Protein AF-0000000074678964 (afdb_homodimer)

Solvent-accessible surface area (back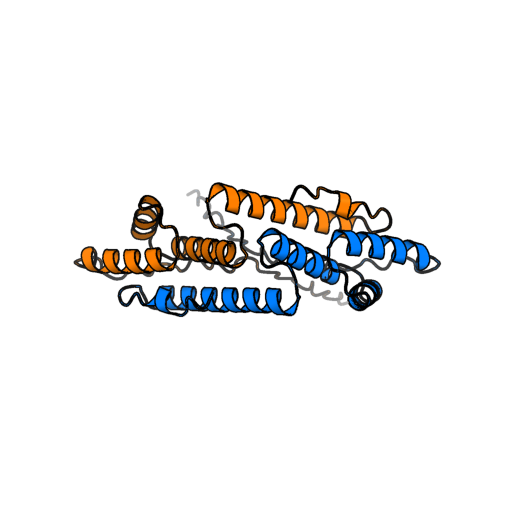bone atoms only — not comparable to full-atom values): 14609 Å² total; per-residue (Å²): 126,78,76,59,75,62,41,66,66,29,82,63,47,56,64,71,53,49,52,52,50,50,52,52,47,53,51,44,51,51,50,53,50,50,38,59,74,67,70,42,57,74,25,43,67,33,49,46,39,52,51,49,40,53,49,50,46,70,69,45,58,68,68,58,28,51,56,52,60,71,64,70,63,89,45,44,45,58,45,30,50,50,50,21,52,50,41,69,72,63,62,76,81,84,84,78,84,77,73,76,74,76,74,75,71,23,70,26,66,74,78,76,79,79,76,85,73,81,79,79,122,125,76,76,59,76,62,40,68,66,28,83,62,47,55,63,71,55,50,52,52,50,51,51,53,47,52,50,46,50,50,52,54,49,50,39,59,75,67,70,42,58,73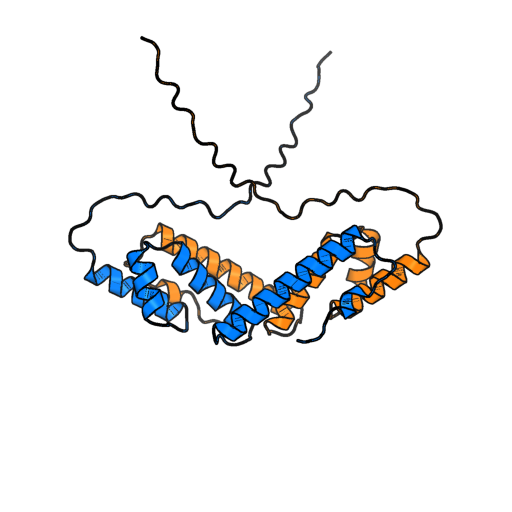,25,43,68,33,48,48,40,53,51,49,41,53,49,51,46,68,67,45,59,67,70,58,28,49,58,51,60,73,65,70,64,90,45,45,46,58,44,30,50,50,50,22,52,49,42,68,72,63,63,79,79,82,83,79,83,74,72,74,74,74,69,78,76,55,30,55,66,70,77,77,79,80,79,82,79,81,82,84,125

Nearest PDB structures (foldseek):
  2fi2-assembly1_A  TM=6.400E-01  e=1.486E+00  Homo sapiens
  7njo-assembly1_C  TM=2.311E-01  e=7.145E+00  Mycolicibacterium smegmatis MC2 155

pLDDT: mean 72.98, std 28.59, range [18.64, 98.0]

Organism: NCBI:txid231223

Sequence (242 aa):
MKQEVKAFKGPRIPVKIRRKLILSWQYAEEILRWVQISKTPETVEGLLDLFLRQQMLSVVEPSLAEHLRERDLKFLDEMVQMADLYQETHTETTDKSKVAIHGLVGRNLQCKSNGVTAEREMKQEVKAFKGPRIPVKIRRKLILSWQYAEEILRWVQISKTPETVEGLLDLFLRQQMLSVVEPSLAEHLRERDLKFLDEMVQMADLYQETHTETTDKSKVAIHGLVGRNLQCKSNGVTAERE

InterPro domains:
  IPR038269 SCAN domain superfamily [G3DSA:1.10.4020.10] (20-93)

Foldseek 3Di:
DPPPPPVLVPPVDDPVVSVVVVVVVVVVVVLQVVLVVLVFPPDPVRSVQVVVLVVVLVQDDVVLSVVLVVVSDRGVVVSVVSSVVVCVVPPDDDDDDDRPRPPPPPPPPPPCPDDPDDPPD/DPPPPPVLPPPVPDPVVSVVVVVVVVVVVVLQVVLVVLVFPPDPVRSVQVVVLVVVLLQDDVVLSVVLVVVSDRGPVVSVVVSVVVCVVPPDDDDDDPRPRPPPPDDDPVPPDDDPPDDDD

Radius of gyration: 23.4 Å; Cα contacts (8 Å, |Δi|>4): 184; chains: 2; bounding box: 64×68×41 Å

Structure (mmCIF, N/CA/C/O backbone):
data_AF-0000000074678964-model_v1
#
loop_
_entity.id
_entity.type
_entity.pdbx_description
1 polymer 'Uncharacterized protein'
#
loop_
_atom_site.group_PDB
_atom_site.id
_atom_site.type_symbol
_atom_site.label_atom_id
_atom_site.label_alt_id
_atom_site.label_comp_id
_atom_site.label_asym_id
_atom_site.label_entity_id
_atom_site.label_seq_id
_atom_site.pdbx_PDB_ins_code
_atom_site.Cartn_x
_atom_site.Cartn_y
_atom_site.Cartn_z
_atom_site.occupancy
_atom_site.B_iso_or_equiv
_atom_site.auth_seq_id
_atom_site.auth_comp_id
_atom_site.auth_asym_id
_atom_site.auth_atom_id
_atom_site.pdbx_PDB_model_num
ATOM 1 N N . MET A 1 1 ? -15.227 7.406 -3.398 1 35.62 1 MET A N 1
ATOM 2 C CA . MET A 1 1 ? -14.602 8.312 -2.441 1 35.62 1 MET A CA 1
ATOM 3 C C . MET A 1 1 ? -14.391 9.695 -3.055 1 35.62 1 MET A C 1
ATOM 5 O O . MET A 1 1 ? -13.328 9.977 -3.607 1 35.62 1 MET A O 1
ATOM 9 N N . LYS A 1 2 ? -15.172 10.047 -3.76 1 41.12 2 LYS A N 1
ATOM 10 C CA . LYS A 1 2 ? -15.156 11.359 -4.41 1 41.12 2 LYS A CA 1
ATOM 11 C C . LYS A 1 2 ? -14.742 12.453 -3.434 1 41.12 2 LYS A C 1
ATOM 13 O O . LYS A 1 2 ? -15.148 13.609 -3.576 1 41.12 2 LYS A O 1
ATOM 18 N N . GLN A 1 3 ? -14.5 12.016 -2.18 1 43.53 3 GLN A N 1
ATOM 19 C CA . GLN A 1 3 ? -14.055 13.164 -1.392 1 43.53 3 GLN A CA 1
ATOM 20 C C . GLN A 1 3 ? -12.875 13.867 -2.057 1 43.53 3 GLN A C 1
ATOM 22 O O . GLN A 1 3 ? -11.734 13.406 -1.961 1 43.53 3 GLN A O 1
ATOM 27 N N . GLU A 1 4 ? -12.961 14.219 -3.141 1 46.66 4 GLU A N 1
ATOM 28 C CA . GLU A 1 4 ? -12.102 15.133 -3.889 1 46.66 4 GLU A CA 1
ATOM 29 C C . GLU A 1 4 ? -11.109 15.836 -2.967 1 46.66 4 GLU A C 1
ATOM 31 O O . GLU A 1 4 ? -11.25 15.789 -1.743 1 46.66 4 GLU A O 1
ATOM 36 N N . VAL A 1 5 ? -10.211 16.984 -3.625 1 52.38 5 VAL A N 1
ATOM 37 C CA . VAL A 1 5 ? -9.203 18.047 -3.57 1 52.38 5 VAL A CA 1
ATOM 38 C C . VAL A 1 5 ? -9.461 18.938 -2.355 1 52.38 5 VAL A C 1
ATOM 40 O O . VAL A 1 5 ? -8.719 19.891 -2.105 1 52.38 5 VAL A O 1
ATOM 43 N N . LYS A 1 6 ? -10.539 18.609 -1.854 1 56.59 6 LYS A N 1
ATOM 44 C CA . LYS A 1 6 ? -10.82 19.562 -0.775 1 56.59 6 LYS A CA 1
ATOM 45 C C . LYS A 1 6 ? -9.773 19.453 0.331 1 56.59 6 LYS A C 1
ATOM 47 O O . LYS A 1 6 ? -9.461 20.453 0.985 1 56.59 6 LYS A O 1
ATOM 52 N N . ALA A 1 7 ? -9.281 18.25 0.457 1 57.06 7 ALA A N 1
ATOM 53 C CA . ALA A 1 7 ? -8.375 18.031 1.58 1 57.06 7 ALA A CA 1
ATOM 54 C C . ALA A 1 7 ? -7.215 19.031 1.549 1 57.06 7 ALA A C 1
ATOM 56 O O . ALA A 1 7 ? -6.656 19.375 2.592 1 57.06 7 ALA A O 1
ATOM 57 N N . PHE A 1 8 ? -7.016 19.484 0.261 1 68.06 8 PHE A N 1
ATOM 58 C CA . PHE A 1 8 ? -5.785 20.266 0.294 1 68.06 8 PHE A CA 1
ATOM 59 C C . PHE A 1 8 ? -6.086 21.766 0.178 1 68.06 8 PHE A C 1
ATOM 61 O O . PHE A 1 8 ? -5.242 22.531 -0.28 1 68.06 8 PHE A O 1
ATOM 68 N N . LYS A 1 9 ? -7.211 22.031 0.632 1 70.12 9 LYS A N 1
ATOM 69 C CA . LYS A 1 9 ? -7.59 23.438 0.649 1 70.12 9 LYS A CA 1
ATOM 70 C C . LYS A 1 9 ? -6.832 24.203 1.735 1 70.12 9 LYS A C 1
ATOM 72 O O . LYS A 1 9 ? -7.137 25.359 2.014 1 70.12 9 LYS A O 1
ATOM 77 N N . GLY A 1 10 ? -5.773 23.625 2.16 1 67.62 10 GLY A N 1
ATOM 78 C CA . GLY A 1 10 ? -5.047 24.344 3.201 1 67.62 10 GLY A CA 1
ATOM 79 C C . GLY A 1 10 ? -4.074 25.359 2.652 1 67.62 10 GLY A C 1
ATOM 80 O O . GLY A 1 10 ? -2.896 25.062 2.445 1 67.62 10 GLY A O 1
ATOM 81 N N . PRO A 1 11 ? -4.516 26.703 2.475 1 74.44 11 PRO A N 1
ATOM 82 C CA . PRO A 1 11 ? -3.691 27.734 1.843 1 74.44 11 PRO A CA 1
ATOM 83 C C . PRO A 1 11 ? -2.447 28.078 2.656 1 74.44 11 PRO A C 1
ATOM 85 O O . PRO A 1 11 ? -1.489 28.641 2.119 1 74.44 11 PRO A O 1
ATOM 88 N N . ARG A 1 12 ? -2.42 27.812 3.938 1 85.25 12 ARG A N 1
ATOM 89 C CA . ARG A 1 12 ? -1.305 28.234 4.773 1 85.25 12 ARG A CA 1
ATOM 90 C C . ARG A 1 12 ? -0.235 27.156 4.859 1 85.25 12 ARG A C 1
ATOM 92 O O . ARG A 1 12 ? 0.88 27.406 5.32 1 85.25 12 ARG A O 1
ATOM 99 N N . ILE A 1 13 ? -0.539 26 4.324 1 83.5 13 ILE A N 1
ATOM 100 C CA . ILE A 1 13 ? 0.445 24.938 4.281 1 83.5 13 ILE A CA 1
ATOM 101 C C . ILE A 1 13 ? 1.456 25.203 3.166 1 83.5 13 ILE A C 1
ATOM 103 O O . ILE A 1 13 ? 1.078 25.578 2.055 1 83.5 13 ILE A O 1
ATOM 107 N N . PRO A 1 14 ? 2.762 25.109 3.492 1 85.88 14 PRO A N 1
ATOM 108 C CA . PRO A 1 14 ? 3.779 25.328 2.459 1 85.88 14 PRO A CA 1
ATOM 109 C C . PRO A 1 14 ? 3.494 24.547 1.177 1 85.88 14 PRO A C 1
ATOM 111 O O . PRO A 1 14 ? 3.035 23.406 1.233 1 85.88 14 PRO A O 1
ATOM 114 N N . VAL A 1 15 ? 3.879 25.141 0.083 1 85.94 15 VAL A N 1
ATOM 115 C CA . VAL A 1 15 ? 3.551 24.625 -1.239 1 85.94 15 VAL A CA 1
ATOM 116 C C . VAL A 1 15 ? 4.23 23.266 -1.441 1 85.94 15 VAL A C 1
ATOM 118 O O . VAL A 1 15 ? 3.648 22.359 -2.037 1 85.94 15 VAL A O 1
ATOM 121 N N . LYS A 1 16 ? 5.379 23.156 -1.003 1 87.94 16 LYS A N 1
ATOM 122 C CA . LYS A 1 16 ? 6.125 21.906 -1.163 1 87.94 16 LYS A CA 1
ATOM 123 C C . LYS A 1 16 ? 5.398 20.75 -0.495 1 87.94 16 LYS A C 1
ATOM 125 O O . LYS A 1 16 ? 5.328 19.641 -1.054 1 87.94 16 LYS A O 1
ATOM 130 N N . ILE A 1 17 ? 4.887 21 0.616 1 86.62 17 ILE A N 1
ATOM 131 C CA . ILE A 1 17 ? 4.172 19.969 1.363 1 86.62 17 ILE A CA 1
ATOM 132 C C . ILE A 1 17 ? 2.84 19.672 0.681 1 86.62 17 ILE A C 1
ATOM 134 O O . ILE A 1 17 ? 2.482 18.5 0.492 1 86.62 17 ILE A O 1
ATOM 138 N N . ARG A 1 18 ? 2.162 20.703 0.285 1 86.56 18 ARG A N 1
ATOM 139 C CA . ARG A 1 18 ? 0.876 20.547 -0.389 1 86.56 18 ARG A CA 1
ATOM 140 C C . ARG A 1 18 ? 1.022 19.734 -1.669 1 86.56 18 ARG A C 1
ATOM 142 O O . ARG A 1 18 ? 0.195 18.875 -1.957 1 86.56 18 ARG A O 1
ATOM 149 N N . ARG A 1 19 ? 2.096 20.031 -2.375 1 88.75 19 ARG A N 1
ATOM 150 C CA . ARG A 1 19 ? 2.34 19.312 -3.619 1 88.75 19 ARG A CA 1
ATOM 151 C C . ARG A 1 19 ? 2.547 17.812 -3.357 1 88.75 19 ARG A C 1
ATOM 153 O O . ARG A 1 19 ? 2.045 16.969 -4.105 1 88.75 19 ARG A O 1
ATOM 160 N N . LYS A 1 20 ? 3.271 17.531 -2.332 1 89.12 20 LYS A N 1
ATOM 161 C CA . LYS A 1 20 ? 3.514 16.141 -1.972 1 89.12 20 LYS A CA 1
ATOM 162 C C . LYS A 1 20 ? 2.213 15.438 -1.588 1 89.12 20 LYS A C 1
ATOM 164 O O . LYS A 1 20 ? 1.981 14.289 -1.98 1 89.12 20 LYS A O 1
ATOM 169 N N . LEU A 1 21 ? 1.38 16.125 -0.924 1 89.19 21 LEU A N 1
ATOM 170 C CA . LEU A 1 21 ? 0.121 15.539 -0.479 1 89.19 21 LEU A CA 1
ATOM 171 C C . LEU A 1 21 ? -0.819 15.305 -1.657 1 89.19 21 LEU A C 1
ATOM 173 O O . LEU A 1 21 ? -1.499 14.281 -1.723 1 89.19 21 LEU A O 1
ATOM 177 N N . ILE A 1 22 ? -0.788 16.234 -2.527 1 90.75 22 ILE A N 1
ATOM 178 C CA . ILE A 1 22 ? -1.632 16.109 -3.713 1 90.75 22 ILE A CA 1
ATOM 179 C C . ILE A 1 22 ? -1.18 14.922 -4.551 1 90.75 22 ILE A C 1
ATOM 181 O O . ILE A 1 22 ? -2.008 14.141 -5.027 1 90.75 22 ILE A O 1
ATOM 185 N N . LEU A 1 23 ? 0.089 14.797 -4.691 1 91.94 23 LEU A N 1
ATOM 186 C CA . LEU A 1 23 ? 0.618 13.656 -5.434 1 91.94 23 LEU A CA 1
ATOM 187 C C . LEU A 1 23 ? 0.223 12.344 -4.766 1 91.94 23 LEU A C 1
ATOM 189 O O . LEU A 1 23 ? -0.175 11.398 -5.445 1 91.94 23 LEU A O 1
ATOM 193 N N . SER A 1 24 ? 0.352 12.297 -3.479 1 91.44 24 SER A N 1
ATOM 194 C CA . SER A 1 24 ? -0.015 11.094 -2.736 1 91.44 24 SER A CA 1
ATOM 195 C C . SER A 1 24 ? -1.501 10.789 -2.887 1 91.44 24 SER A C 1
ATOM 197 O O . SER A 1 24 ? -1.891 9.617 -2.975 1 91.44 24 SER A O 1
ATOM 199 N N . TRP A 1 25 ? -2.184 11.812 -2.914 1 92 25 TRP A N 1
ATOM 200 C CA . TRP A 1 25 ? -3.625 11.656 -3.094 1 92 25 TRP A CA 1
ATOM 201 C C . TRP A 1 25 ? -3.945 11.102 -4.477 1 92 25 TRP A C 1
ATOM 203 O O . TRP A 1 25 ? -4.812 10.234 -4.617 1 92 25 TRP A O 1
ATOM 213 N N . GLN A 1 26 ? -3.357 11.594 -5.461 1 93.06 26 GLN A N 1
ATOM 214 C CA . GLN A 1 26 ? -3.559 11.102 -6.816 1 93.06 26 GLN A CA 1
ATOM 215 C C . GLN A 1 26 ? -3.219 9.617 -6.914 1 93.06 26 GLN A C 1
ATOM 217 O O . GLN A 1 26 ? -3.939 8.844 -7.559 1 93.06 26 GLN A O 1
ATOM 222 N N . TYR A 1 27 ? -2.129 9.266 -6.254 1 93.88 27 TYR A N 1
ATOM 223 C CA . TYR A 1 27 ? -1.745 7.859 -6.234 1 93.88 27 TYR A CA 1
ATOM 224 C C . TYR A 1 27 ? -2.811 7.012 -5.547 1 93.88 27 TYR A C 1
ATOM 226 O O . TYR A 1 27 ? -3.121 5.906 -5.996 1 93.88 27 TYR A O 1
ATOM 234 N N . ALA A 1 28 ? -3.338 7.477 -4.496 1 95 28 ALA A N 1
ATOM 235 C CA . ALA A 1 28 ? -4.41 6.785 -3.783 1 95 28 ALA A CA 1
ATOM 236 C C . ALA A 1 28 ? -5.621 6.57 -4.688 1 95 28 ALA A C 1
ATOM 238 O O . ALA A 1 28 ? -6.207 5.484 -4.703 1 95 28 ALA A O 1
ATOM 239 N N . GLU A 1 29 ? -5.875 7.625 -5.473 1 94.06 29 GLU A N 1
ATOM 240 C CA . GLU A 1 29 ? -6.992 7.531 -6.406 1 94.06 29 GLU A CA 1
ATOM 241 C C . GLU A 1 29 ? -6.738 6.465 -7.469 1 94.06 29 GLU A C 1
ATOM 243 O O . GLU A 1 29 ? -7.656 5.746 -7.867 1 94.06 29 GLU A O 1
ATOM 248 N N . GLU A 1 30 ? -5.566 6.402 -7.898 1 96.62 30 GLU A N 1
ATOM 249 C CA . GLU A 1 30 ? -5.191 5.395 -8.891 1 96.62 30 GLU A CA 1
ATOM 250 C C . GLU A 1 30 ? -5.355 3.984 -8.328 1 96.62 30 GLU A C 1
ATOM 252 O O . GLU A 1 30 ? -5.812 3.08 -9.031 1 96.62 30 GLU A O 1
ATOM 257 N N . ILE A 1 31 ? -4.969 3.766 -7.094 1 97.19 31 ILE A N 1
ATOM 258 C CA . ILE A 1 31 ? -5.105 2.463 -6.453 1 97.19 31 ILE A CA 1
ATOM 259 C C . ILE A 1 31 ? -6.582 2.102 -6.332 1 97.19 31 ILE A C 1
ATOM 261 O O . ILE A 1 31 ? -6.973 0.96 -6.594 1 97.19 31 ILE A O 1
ATOM 265 N N . LEU A 1 32 ? -7.367 3.051 -5.953 1 96.19 32 LEU A N 1
ATOM 266 C CA . LEU A 1 32 ? -8.805 2.826 -5.844 1 96.19 32 LEU A CA 1
ATOM 267 C C . LEU A 1 32 ? -9.391 2.385 -7.18 1 96.19 32 LEU A C 1
ATOM 269 O O . LEU A 1 32 ? -10.18 1.44 -7.234 1 96.19 32 LEU A O 1
ATOM 273 N N . ARG A 1 33 ? -8.992 3.059 -8.25 1 96.69 33 ARG A N 1
ATOM 274 C CA . ARG A 1 33 ? -9.445 2.705 -9.594 1 96.69 33 ARG A CA 1
ATOM 275 C C . ARG A 1 33 ? -8.984 1.303 -9.977 1 96.69 33 ARG A C 1
ATOM 277 O O . ARG A 1 33 ? -9.742 0.536 -10.57 1 96.69 33 ARG A O 1
ATOM 284 N N . TRP A 1 34 ? -7.766 1.018 -9.648 1 96.75 34 TRP A N 1
ATOM 285 C CA . TRP A 1 34 ? -7.207 -0.301 -9.922 1 96.75 34 TRP A CA 1
ATOM 286 C C . TRP A 1 34 ? -8.039 -1.396 -9.258 1 96.75 34 TRP A C 1
ATOM 288 O O . TRP A 1 34 ? -8.328 -2.42 -9.875 1 96.75 34 TRP A O 1
ATOM 298 N N . VAL A 1 35 ? -8.422 -1.22 -8 1 97 35 VAL A N 1
ATOM 299 C CA . VAL A 1 35 ? -9.227 -2.182 -7.258 1 97 35 VAL A CA 1
ATOM 300 C C . VAL A 1 35 ? -10.586 -2.359 -7.938 1 97 35 VAL A C 1
ATOM 302 O O . VAL A 1 35 ? -11.07 -3.482 -8.086 1 97 35 VAL A O 1
ATOM 305 N N . GLN A 1 36 ? -11.141 -1.269 -8.383 1 96.19 36 GLN A N 1
ATOM 306 C CA . GLN A 1 36 ? -12.438 -1.312 -9.047 1 96.19 36 GLN A CA 1
ATOM 307 C C . GLN A 1 36 ? -12.352 -2.084 -10.359 1 96.19 36 GLN A C 1
ATOM 309 O O . GLN A 1 36 ? -13.195 -2.934 -10.641 1 96.19 36 GLN A O 1
ATOM 314 N N . ILE A 1 37 ? -11.312 -1.879 -11.117 1 95.69 37 ILE A N 1
ATOM 315 C CA . ILE A 1 37 ? -11.133 -2.508 -12.422 1 95.69 37 ILE A CA 1
ATOM 316 C C . ILE A 1 37 ? -10.859 -4 -12.234 1 95.69 37 ILE A C 1
ATOM 318 O O . ILE A 1 37 ? -11.266 -4.816 -13.062 1 95.69 37 ILE A O 1
ATOM 322 N N . SER A 1 38 ? -10.188 -4.367 -11.148 1 94.44 38 SER A N 1
ATOM 323 C CA . SER A 1 38 ? -9.789 -5.746 -10.898 1 94.44 38 SER A CA 1
ATOM 324 C C . SER A 1 38 ? -10.945 -6.559 -10.328 1 94.44 38 SER A C 1
ATOM 326 O O . SER A 1 38 ? -10.828 -7.773 -10.148 1 94.44 38 SER A O 1
ATOM 328 N N . LYS A 1 39 ? -12.016 -5.906 -10 1 93.56 39 LYS A N 1
ATOM 329 C CA . LYS A 1 39 ? -13.219 -6.535 -9.461 1 93.56 39 LYS A CA 1
ATOM 330 C C . LYS A 1 39 ? -12.914 -7.262 -8.156 1 93.56 39 LYS A C 1
ATOM 332 O O . LYS A 1 39 ? -13.438 -8.352 -7.91 1 93.56 39 LYS A O 1
ATOM 337 N N . THR A 1 40 ? -11.984 -6.75 -7.461 1 94.81 40 THR A N 1
ATOM 338 C CA . THR A 1 40 ? -11.641 -7.219 -6.125 1 94.81 40 THR A CA 1
ATOM 339 C C . THR A 1 40 ? -12.492 -6.527 -5.07 1 94.81 40 THR A C 1
ATOM 341 O O . THR A 1 40 ? -12.859 -5.359 -5.227 1 94.81 40 THR A O 1
ATOM 344 N N . PRO A 1 41 ? -12.828 -7.316 -4.023 1 96.75 41 PRO A N 1
ATOM 345 C CA . PRO A 1 41 ? -13.586 -6.648 -2.965 1 96.75 41 PRO A CA 1
ATOM 346 C C . PRO A 1 41 ? -12.922 -5.363 -2.479 1 96.75 41 PRO A C 1
ATOM 348 O O . PRO A 1 41 ? -11.703 -5.336 -2.273 1 96.75 41 PRO A O 1
ATOM 351 N N . GLU A 1 42 ? -13.672 -4.344 -2.314 1 97.31 42 GLU A N 1
ATOM 352 C CA . GLU A 1 42 ? -13.148 -3.039 -1.918 1 97.31 42 GLU A CA 1
ATOM 353 C C . GLU A 1 42 ? -12.938 -2.965 -0.409 1 97.31 42 GLU A C 1
ATOM 355 O O . GLU A 1 42 ? -13.383 -2.02 0.241 1 97.31 42 GLU A O 1
ATOM 360 N N . THR A 1 43 ? -12.312 -3.955 0.177 1 97.88 43 THR A N 1
ATOM 361 C CA . THR A 1 43 ? -11.875 -4.023 1.564 1 97.88 43 THR A CA 1
ATOM 362 C C . THR A 1 43 ? -10.352 -3.984 1.649 1 97.88 43 THR A C 1
ATOM 364 O O . THR A 1 43 ? -9.664 -4.137 0.638 1 97.88 43 THR A O 1
ATOM 367 N N . VAL A 1 44 ? -9.859 -3.768 2.805 1 97.94 44 VAL A N 1
ATOM 368 C CA . VAL A 1 44 ? -8.414 -3.779 2.998 1 97.94 44 VAL A CA 1
ATOM 369 C C . VAL A 1 44 ? -7.852 -5.145 2.611 1 97.94 44 VAL A C 1
ATOM 371 O O . VAL A 1 44 ? -6.84 -5.23 1.906 1 97.94 44 VAL A O 1
ATOM 374 N N . GLU A 1 45 ? -8.57 -6.211 3.035 1 96.19 45 GLU A N 1
ATOM 375 C CA . GLU A 1 45 ? -8.133 -7.566 2.705 1 96.19 45 GLU A CA 1
ATOM 376 C C . GLU A 1 45 ? -8.156 -7.801 1.197 1 96.19 45 GLU A C 1
ATOM 378 O O . GLU A 1 45 ? -7.258 -8.445 0.649 1 96.19 45 GLU A O 1
ATOM 383 N N . GLY A 1 46 ? -9.164 -7.285 0.612 1 96.81 46 GLY A N 1
ATOM 384 C CA . GLY A 1 46 ? -9.258 -7.402 -0.834 1 96.81 46 GLY A CA 1
ATOM 385 C C . GLY A 1 46 ? -8.102 -6.738 -1.561 1 96.81 46 GLY A C 1
ATOM 386 O O . GLY A 1 46 ? -7.527 -7.316 -2.486 1 96.81 46 GLY A O 1
ATOM 387 N N . LEU A 1 47 ? -7.742 -5.566 -1.14 1 98 47 LEU A N 1
ATOM 388 C CA . LEU A 1 47 ? -6.621 -4.852 -1.742 1 98 47 LEU A CA 1
ATOM 389 C C . LEU A 1 47 ? -5.309 -5.586 -1.489 1 98 47 LEU A C 1
ATOM 391 O O . LEU A 1 47 ? -4.492 -5.734 -2.4 1 98 47 LEU A O 1
ATOM 395 N N . LEU A 1 48 ? -5.086 -6.008 -0.289 1 96.69 48 LEU A N 1
ATOM 396 C CA . LEU A 1 48 ? -3.842 -6.691 0.058 1 96.69 48 LEU A CA 1
ATOM 397 C C . LEU A 1 48 ? -3.705 -7.996 -0.715 1 96.69 48 LEU A C 1
ATOM 399 O O . LEU A 1 48 ? -2.609 -8.352 -1.158 1 96.69 48 LEU A O 1
ATOM 403 N N . ASP A 1 49 ? -4.816 -8.656 -0.905 1 95.25 49 ASP A N 1
ATOM 404 C CA . ASP A 1 49 ? -4.809 -9.867 -1.727 1 95.25 49 ASP A CA 1
ATOM 405 C C . ASP A 1 49 ? -4.453 -9.539 -3.176 1 95.25 49 ASP A C 1
ATOM 407 O O . ASP A 1 49 ? -3.68 -10.258 -3.809 1 95.25 49 ASP A O 1
ATOM 411 N N . LEU A 1 50 ? -5.039 -8.531 -3.684 1 95.75 50 LEU A N 1
ATOM 412 C CA . LEU A 1 50 ? -4.73 -8.086 -5.039 1 95.75 50 LEU A CA 1
ATOM 413 C C . LEU A 1 50 ? -3.24 -7.797 -5.188 1 95.75 50 LEU A C 1
ATOM 415 O O . LEU A 1 50 ? -2.623 -8.195 -6.18 1 95.75 50 LEU A O 1
ATOM 419 N N . PHE A 1 51 ? -2.699 -7.109 -4.152 1 95.75 51 PHE A N 1
ATOM 420 C CA . PHE A 1 51 ? -1.271 -6.82 -4.168 1 95.75 51 PHE A CA 1
ATOM 421 C C . PHE A 1 51 ? -0.457 -8.109 -4.164 1 95.75 51 PHE A C 1
ATOM 423 O O . PHE A 1 51 ? 0.535 -8.227 -4.887 1 95.75 51 PHE A O 1
ATOM 430 N N . LEU A 1 52 ? -0.814 -9.047 -3.412 1 95.31 52 LEU A N 1
ATOM 431 C CA . LEU A 1 52 ? -0.101 -10.312 -3.303 1 95.31 52 LEU A CA 1
ATOM 432 C C . LEU A 1 52 ? -0.174 -11.094 -4.613 1 95.31 52 LEU A C 1
ATOM 434 O O . LEU A 1 52 ? 0.821 -11.68 -5.051 1 95.31 52 LEU A O 1
ATOM 438 N N . ARG A 1 53 ? -1.302 -11.078 -5.211 1 94.75 53 ARG A N 1
ATOM 439 C CA . ARG A 1 53 ? -1.45 -11.742 -6.5 1 94.75 53 ARG A CA 1
ATOM 440 C C . ARG A 1 53 ? -0.544 -11.109 -7.551 1 94.75 53 ARG A C 1
ATOM 442 O O . ARG A 1 53 ? 0.135 -11.812 -8.297 1 94.75 53 ARG A O 1
ATOM 449 N N . GLN A 1 54 ? -0.563 -9.805 -7.52 1 94.5 54 GLN A N 1
ATOM 450 C CA . GLN A 1 54 ? 0.305 -9.102 -8.453 1 94.5 54 GLN A CA 1
ATOM 451 C C . GLN A 1 54 ? 1.775 -9.383 -8.156 1 94.5 54 GLN A C 1
ATOM 453 O O . GLN A 1 54 ? 2.578 -9.547 -9.078 1 94.5 54 GLN A O 1
ATOM 458 N N . GLN A 1 55 ? 2.072 -9.438 -6.938 1 94.31 55 GLN A N 1
ATOM 459 C CA . GLN A 1 55 ? 3.443 -9.766 -6.555 1 94.31 55 GLN A CA 1
ATOM 460 C C . GLN A 1 55 ? 3.824 -11.172 -7.004 1 94.31 55 GLN A C 1
ATOM 462 O O . GLN A 1 55 ? 4.93 -11.391 -7.504 1 94.31 55 GLN A O 1
ATOM 467 N N . MET A 1 56 ? 2.941 -12.102 -6.84 1 93.81 56 MET A N 1
ATOM 468 C CA . MET A 1 56 ? 3.182 -13.461 -7.305 1 93.81 56 MET A CA 1
ATOM 469 C C . MET A 1 56 ? 3.479 -13.477 -8.805 1 93.81 56 MET A C 1
ATOM 471 O O . MET A 1 56 ? 4.441 -14.109 -9.242 1 93.81 56 MET A O 1
ATOM 475 N N . LEU A 1 57 ? 2.811 -12.758 -9.516 1 94.62 57 LEU A N 1
ATOM 476 C CA . LEU A 1 57 ? 2.969 -12.719 -10.961 1 94.62 57 LEU A CA 1
ATOM 477 C C . LEU A 1 57 ? 4.324 -12.133 -11.344 1 94.62 57 LEU A C 1
ATOM 479 O O . LEU A 1 57 ? 4.879 -12.477 -12.391 1 94.62 57 LEU A O 1
ATOM 483 N N . SER A 1 58 ? 4.816 -11.289 -10.484 1 94.06 58 SER A N 1
ATOM 484 C CA . SER A 1 58 ? 6.07 -10.609 -10.789 1 94.06 58 SER A CA 1
ATOM 485 C C . SER A 1 58 ? 7.273 -11.469 -10.422 1 94.06 58 SER A C 1
ATOM 487 O O . SER A 1 58 ? 8.391 -11.219 -10.883 1 94.06 58 SER A O 1
ATOM 489 N N . VAL A 1 59 ? 7.09 -12.469 -9.688 1 92.44 59 VAL A N 1
ATOM 490 C CA . VAL A 1 59 ? 8.242 -13.203 -9.172 1 92.44 59 VAL A CA 1
ATOM 491 C C . VAL A 1 59 ? 8.312 -14.578 -9.836 1 92.44 59 VAL A C 1
ATOM 493 O O . VAL A 1 59 ? 9.344 -15.258 -9.75 1 92.44 59 VAL A O 1
ATOM 496 N N . VAL A 1 60 ? 7.281 -15.031 -10.539 1 92.62 60 VAL A N 1
ATOM 497 C CA . VAL A 1 60 ? 7.277 -16.344 -11.18 1 92.62 60 VAL A CA 1
ATOM 498 C C . VAL A 1 60 ? 7.758 -16.219 -12.625 1 92.62 60 VAL A C 1
ATOM 500 O O . VAL A 1 60 ? 7.879 -15.102 -13.148 1 92.62 60 VAL A O 1
ATOM 503 N N . GLU A 1 61 ? 8.203 -17.406 -13.164 1 91.88 61 GLU A N 1
ATOM 504 C CA . GLU A 1 61 ? 8.633 -17.438 -14.562 1 91.88 61 GLU A CA 1
ATOM 505 C C . GLU A 1 61 ? 7.523 -16.953 -15.492 1 91.88 61 GLU A C 1
ATOM 507 O O . GLU A 1 61 ? 6.34 -17.109 -15.188 1 91.88 61 GLU A O 1
ATOM 512 N N . PRO A 1 62 ? 7.883 -16.406 -16.594 1 94.12 62 PRO A N 1
ATOM 513 C CA . PRO A 1 62 ? 6.902 -15.797 -17.5 1 94.12 62 PRO A CA 1
ATOM 514 C C . PRO A 1 62 ? 5.84 -16.781 -17.969 1 94.12 62 PRO A C 1
ATOM 516 O O . PRO A 1 62 ? 4.668 -16.422 -18.094 1 94.12 62 PRO A O 1
ATOM 519 N N . SER A 1 63 ? 6.18 -18.031 -18.219 1 93.38 63 SER A N 1
ATOM 520 C CA . SER A 1 63 ? 5.215 -19.016 -18.672 1 93.38 63 SER A CA 1
ATOM 521 C C . SER A 1 63 ? 4.156 -19.297 -17.609 1 93.38 63 SER A C 1
ATOM 523 O O . SER A 1 63 ? 2.965 -19.391 -17.922 1 93.38 63 SER A O 1
ATOM 525 N N . LEU A 1 64 ? 4.633 -19.422 -16.406 1 94 64 LEU A N 1
ATOM 526 C CA . LEU A 1 64 ? 3.703 -19.625 -15.297 1 94 64 LEU A CA 1
ATOM 527 C C . LEU A 1 64 ? 2.859 -18.375 -15.07 1 94 64 LEU A C 1
ATOM 529 O O . LEU A 1 64 ? 1.65 -18.469 -14.844 1 94 64 LEU A O 1
ATOM 533 N N . ALA A 1 65 ? 3.514 -17.203 -15.125 1 95.5 65 ALA A N 1
ATOM 534 C CA . ALA A 1 65 ? 2.789 -15.953 -14.953 1 95.5 65 ALA A CA 1
ATOM 535 C C . ALA A 1 65 ? 1.656 -15.828 -15.969 1 95.5 65 ALA A C 1
ATOM 537 O O . ALA A 1 65 ? 0.541 -15.438 -15.617 1 95.5 65 ALA A O 1
ATOM 538 N N . GLU A 1 66 ? 1.987 -16.125 -17.203 1 96.56 66 GLU A N 1
ATOM 539 C CA . GLU A 1 66 ? 0.981 -16.078 -18.266 1 96.56 66 GLU A CA 1
ATOM 540 C C . GLU A 1 66 ? -0.151 -17.062 -18 1 96.56 66 GLU A C 1
ATOM 542 O O . GLU A 1 66 ? -1.327 -16.734 -18.141 1 96.56 66 GLU A O 1
ATOM 5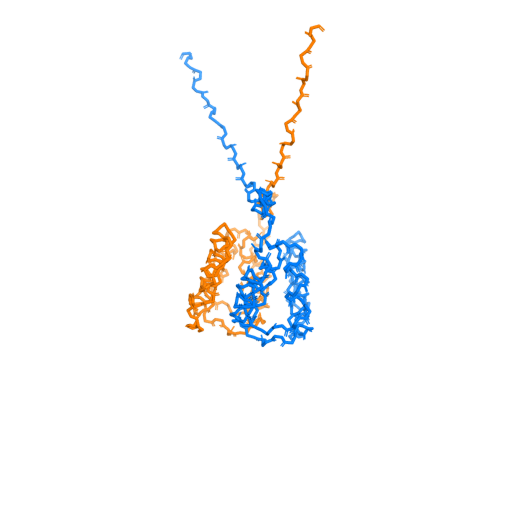47 N N . HIS A 1 67 ? 0.196 -18.312 -17.656 1 95.81 67 HIS A N 1
ATOM 548 C CA . HIS A 1 67 ? -0.777 -19.344 -17.328 1 95.81 67 HIS A CA 1
ATOM 549 C C . HIS A 1 67 ? -1.735 -18.859 -16.234 1 95.81 67 HIS A C 1
ATOM 551 O O . HIS A 1 67 ? -2.943 -19.094 -16.328 1 95.81 67 HIS A O 1
ATOM 557 N N . LEU A 1 68 ? -1.222 -18.219 -15.258 1 95.75 68 LEU A N 1
ATOM 558 C CA . LEU A 1 68 ? -2.025 -17.75 -14.141 1 95.75 68 LEU A CA 1
ATOM 559 C C . LEU A 1 68 ? -2.908 -16.578 -14.555 1 95.75 68 LEU A C 1
ATOM 561 O O . LEU A 1 68 ? -4.055 -16.469 -14.117 1 95.75 68 LEU A O 1
ATOM 565 N N . ARG A 1 69 ? -2.391 -15.734 -15.398 1 95.88 69 ARG A N 1
ATOM 566 C CA . ARG A 1 69 ? -3.145 -14.578 -15.859 1 95.88 69 ARG A CA 1
ATOM 567 C C . ARG A 1 69 ? -4.348 -15 -16.688 1 95.88 69 ARG A C 1
ATOM 569 O O . ARG A 1 69 ? -5.41 -14.375 -16.625 1 95.88 69 ARG A O 1
ATOM 576 N N . GLU A 1 70 ? -4.219 -16.047 -17.344 1 95.25 70 GLU A N 1
ATOM 577 C CA . GLU A 1 70 ? -5.262 -16.516 -18.25 1 95.25 70 GLU A CA 1
ATOM 578 C C . GLU A 1 70 ? -6.422 -17.141 -17.484 1 95.25 70 GLU A C 1
ATOM 580 O O . GLU A 1 70 ? -7.523 -17.281 -18.016 1 95.25 70 GLU A O 1
ATOM 585 N N . ARG A 1 71 ? -6.254 -17.516 -16.359 1 92.62 71 ARG A N 1
ATOM 586 C CA . ARG A 1 71 ? -7.258 -18.266 -15.609 1 92.62 71 ARG A CA 1
ATOM 587 C C . ARG A 1 71 ? -8.109 -17.328 -14.766 1 92.62 71 ARG A C 1
ATOM 589 O O . ARG A 1 71 ? -9.109 -17.75 -14.18 1 92.62 71 ARG A O 1
ATOM 596 N N . ASP A 1 72 ? -7.867 -15.977 -14.688 1 88.12 72 ASP A N 1
ATOM 597 C CA . ASP A 1 72 ? -8.656 -14.969 -14 1 88.12 72 ASP A CA 1
ATOM 598 C C . ASP A 1 72 ? -8.961 -15.391 -12.562 1 88.12 72 ASP A C 1
ATOM 600 O O . ASP A 1 72 ? -10.117 -15.414 -12.141 1 88.12 72 ASP A O 1
ATOM 604 N N . LEU A 1 73 ? -8.008 -15.82 -11.812 1 92.06 73 LEU A N 1
ATOM 605 C CA . LEU A 1 73 ? -8.141 -16.266 -10.43 1 92.06 73 LEU A CA 1
ATOM 606 C C . LEU A 1 73 ? -8.477 -15.102 -9.508 1 92.06 73 LEU A C 1
ATOM 608 O O . LEU A 1 73 ? -7.926 -14.008 -9.656 1 92.06 73 LEU A O 1
ATOM 612 N N . LYS A 1 74 ? -9.32 -15.352 -8.586 1 90.06 74 LYS A N 1
ATOM 613 C CA . LYS A 1 74 ? -9.867 -14.266 -7.785 1 90.06 74 LYS A CA 1
ATOM 614 C C . LYS A 1 74 ? -9.062 -14.062 -6.508 1 90.06 74 LYS A C 1
ATOM 616 O O . LYS A 1 74 ? -9.055 -12.969 -5.934 1 90.06 74 LYS A O 1
ATOM 621 N N . PHE A 1 75 ? -8.445 -15.141 -6.082 1 91.88 75 PHE A N 1
ATOM 622 C CA . PHE A 1 75 ? -7.754 -15.062 -4.805 1 91.88 75 PHE A CA 1
ATOM 623 C C . PHE A 1 75 ? -6.352 -15.656 -4.91 1 91.88 75 PHE A C 1
ATOM 625 O O . PHE A 1 75 ? -6.102 -16.531 -5.75 1 91.88 75 PHE A O 1
ATOM 632 N N . LEU A 1 76 ? -5.535 -15.172 -4.086 1 92.12 76 LEU A N 1
ATOM 633 C CA . LEU A 1 76 ? -4.148 -15.625 -4.066 1 92.12 76 LEU A CA 1
ATOM 634 C C . LEU A 1 76 ? -4.07 -17.125 -3.812 1 92.12 76 LEU A C 1
ATOM 636 O O . LEU A 1 76 ? -3.246 -17.812 -4.418 1 92.12 76 LEU A O 1
ATOM 640 N N . ASP A 1 77 ? -4.898 -17.609 -2.939 1 88.44 77 ASP A N 1
ATOM 641 C CA . ASP A 1 77 ? -4.867 -19.031 -2.594 1 88.44 77 ASP A CA 1
ATOM 642 C C . ASP A 1 77 ? -5.07 -19.891 -3.832 1 88.44 77 ASP A C 1
ATOM 644 O O . ASP A 1 77 ? -4.363 -20.891 -4.02 1 88.44 77 ASP A O 1
ATOM 648 N N . GLU A 1 78 ? -5.996 -19.547 -4.586 1 90.88 78 GLU A N 1
ATOM 649 C CA . GLU A 1 78 ? -6.234 -20.266 -5.836 1 90.88 78 GLU A CA 1
ATOM 650 C C . GLU A 1 78 ? -5.031 -20.156 -6.766 1 90.88 78 GLU A C 1
ATOM 652 O O . GLU A 1 78 ? -4.684 -21.125 -7.449 1 90.88 78 GLU A O 1
ATOM 657 N N . MET A 1 79 ? -4.438 -19.031 -6.832 1 92.88 79 MET A N 1
ATOM 658 C CA . MET A 1 79 ? -3.277 -18.797 -7.688 1 92.88 79 MET A CA 1
ATOM 659 C C . MET A 1 79 ? -2.115 -19.688 -7.281 1 92.88 79 MET A C 1
ATOM 661 O O . MET A 1 79 ? -1.461 -20.297 -8.141 1 92.88 79 MET A O 1
ATOM 665 N N . VAL A 1 80 ? -1.889 -19.797 -6.055 1 91.12 80 VAL A N 1
ATOM 666 C CA . VAL A 1 80 ? -0.803 -20.625 -5.539 1 91.12 80 VAL A CA 1
ATOM 667 C C . VAL A 1 80 ? -1.07 -22.078 -5.867 1 91.12 80 VAL A C 1
ATOM 669 O O . VAL A 1 80 ? -0.162 -22.812 -6.277 1 91.12 80 VAL A O 1
ATOM 672 N N . GLN A 1 81 ? -2.295 -22.5 -5.672 1 90.62 81 GLN A N 1
ATOM 673 C CA . GLN A 1 81 ? -2.66 -23.875 -5.996 1 90.62 81 GLN A CA 1
ATOM 674 C C . GLN A 1 81 ? -2.469 -24.172 -7.484 1 90.62 81 GLN A C 1
ATOM 676 O O . GLN A 1 81 ? -1.942 -25.219 -7.859 1 90.62 81 GLN A O 1
ATOM 681 N N . MET A 1 82 ? -2.887 -23.234 -8.258 1 91.88 82 MET A N 1
ATOM 682 C CA . MET A 1 82 ? -2.742 -23.391 -9.703 1 91.88 82 MET A CA 1
ATOM 683 C C . MET A 1 82 ? -1.271 -23.422 -10.102 1 91.88 82 MET A C 1
ATOM 685 O O . MET A 1 82 ? -0.88 -24.172 -11 1 91.88 82 MET A O 1
ATOM 689 N N . ALA A 1 83 ? -0.51 -22.578 -9.484 1 92.25 83 ALA A N 1
ATOM 690 C CA . ALA A 1 83 ? 0.926 -22.562 -9.75 1 92.25 83 ALA A CA 1
ATOM 691 C C . ALA A 1 83 ? 1.562 -23.906 -9.383 1 92.25 83 ALA A C 1
ATOM 693 O O . ALA A 1 83 ? 2.42 -24.406 -10.117 1 92.25 83 ALA A O 1
ATOM 694 N N . ASP A 1 84 ? 1.168 -24.453 -8.352 1 89.19 84 ASP A N 1
ATOM 695 C CA . ASP A 1 84 ? 1.688 -25.75 -7.918 1 89.19 84 ASP A CA 1
ATOM 696 C C . ASP A 1 84 ? 1.316 -26.844 -8.906 1 89.19 84 ASP A C 1
ATOM 698 O O . ASP A 1 84 ? 2.148 -27.688 -9.242 1 89.19 84 ASP A O 1
ATOM 702 N N . LEU A 1 85 ? 0.115 -26.828 -9.328 1 88.62 85 LEU A N 1
ATOM 703 C CA . LEU A 1 85 ? -0.357 -27.797 -10.312 1 88.62 85 LEU A CA 1
ATOM 704 C C . LEU A 1 85 ? 0.402 -27.641 -11.625 1 88.62 85 LEU A C 1
ATOM 706 O O . LEU A 1 85 ? 0.759 -28.625 -12.266 1 88.62 85 LEU A O 1
ATOM 710 N N . TYR A 1 86 ? 0.56 -26.469 -12 1 90.25 86 TYR A N 1
ATOM 711 C CA . TYR A 1 86 ? 1.325 -26.172 -13.203 1 90.25 86 TYR A CA 1
ATOM 712 C C . TYR A 1 86 ? 2.723 -26.781 -13.125 1 90.25 86 TYR A C 1
ATOM 714 O O . TYR A 1 86 ? 3.217 -27.344 -14.094 1 90.25 86 TYR A O 1
ATOM 722 N N . GLN A 1 87 ? 3.4 -26.562 -12.031 1 87.5 87 GLN A N 1
ATOM 723 C CA . GLN A 1 87 ? 4.754 -27.062 -11.844 1 87.5 87 GLN A CA 1
ATOM 724 C C . GLN A 1 87 ? 4.781 -28.594 -11.867 1 87.5 87 GLN A C 1
ATOM 726 O O . GLN A 1 87 ? 5.754 -29.188 -12.32 1 87.5 87 GLN A O 1
ATOM 731 N N . GLU A 1 88 ? 3.766 -29.234 -11.391 1 84.56 88 GLU A N 1
ATOM 732 C CA . GLU A 1 88 ? 3.656 -30.688 -11.414 1 84.56 88 GLU A CA 1
ATOM 733 C C . GLU A 1 88 ? 3.586 -31.219 -12.844 1 84.56 88 GLU A C 1
ATOM 735 O O . GLU A 1 88 ? 4.164 -32.25 -13.156 1 84.56 88 GLU A O 1
ATOM 740 N N . THR A 1 89 ? 2.939 -30.531 -13.68 1 84.94 89 THR A N 1
ATOM 741 C CA . THR A 1 89 ? 2.68 -31 -15.039 1 84.94 89 THR A CA 1
ATOM 742 C C . THR A 1 89 ? 3.812 -30.594 -15.977 1 84.94 89 THR A C 1
ATOM 744 O O . THR A 1 89 ? 4.004 -31.219 -17.031 1 84.94 89 THR A O 1
ATOM 747 N N . HIS A 1 90 ? 4.52 -29.625 -15.828 1 77.94 90 HIS A N 1
ATOM 748 C CA . HIS A 1 90 ? 5.551 -29.094 -16.719 1 77.94 90 HIS A CA 1
ATOM 749 C C . HIS A 1 90 ? 6.945 -29.406 -16.188 1 77.94 90 HIS A C 1
ATOM 751 O O . HIS A 1 90 ? 7.945 -29.016 -16.797 1 77.94 90 HIS A O 1
ATOM 757 N N . THR A 1 91 ? 7.297 -29.844 -15 1 61.53 91 THR A N 1
ATOM 758 C CA . THR A 1 91 ? 8.625 -30.188 -14.516 1 61.53 91 THR A CA 1
ATOM 759 C C . THR A 1 91 ? 9.156 -31.438 -15.211 1 61.53 91 THR A C 1
ATOM 761 O O . THR A 1 91 ? 10.164 -32 -14.781 1 61.53 91 THR A O 1
ATOM 764 N N . GLU A 1 92 ? 8.734 -31.906 -16.391 1 52.56 92 GLU A N 1
ATOM 765 C CA . GLU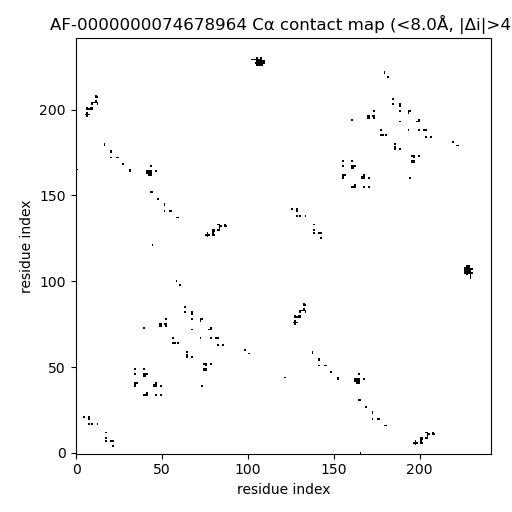 A 1 92 ? 9.641 -32.938 -16.922 1 52.56 92 GLU A CA 1
ATOM 766 C C . GLU A 1 92 ? 11.078 -32.406 -16.984 1 52.56 92 GLU A C 1
ATOM 768 O O . GLU A 1 92 ? 11.992 -33.062 -16.484 1 52.56 92 GLU A O 1
ATOM 773 N N . THR A 1 93 ? 11.805 -32 -18.312 1 42.47 93 THR A N 1
ATOM 774 C CA . THR A 1 93 ? 13.188 -31.969 -18.797 1 42.47 93 THR A CA 1
ATOM 775 C C . THR A 1 93 ? 13.953 -30.797 -18.172 1 42.47 93 THR A C 1
ATOM 777 O O . THR A 1 93 ? 15.109 -30.547 -18.516 1 42.47 93 THR A O 1
ATOM 780 N N . THR A 1 94 ? 13.484 -29.516 -18.078 1 43.31 94 THR A N 1
ATOM 781 C CA . THR A 1 94 ? 14.391 -28.375 -18.047 1 43.31 94 THR A CA 1
ATOM 782 C C . THR A 1 94 ? 15.156 -28.328 -16.719 1 43.31 94 THR A C 1
ATOM 784 O O . THR A 1 94 ? 14.547 -28.297 -15.648 1 43.31 94 THR A O 1
ATOM 787 N N . ASP A 1 95 ? 16.578 -28.531 -16.688 1 38.88 95 ASP A N 1
ATOM 788 C CA . ASP A 1 95 ? 17.703 -28.172 -15.828 1 38.88 95 ASP A CA 1
ATOM 789 C C . ASP A 1 95 ? 17.422 -26.844 -15.109 1 38.88 95 ASP A C 1
ATOM 791 O O . ASP A 1 95 ? 16.531 -26.094 -15.5 1 38.88 95 ASP A O 1
ATOM 795 N N . LYS A 1 96 ? 18.734 -25.922 -14.617 1 35.72 96 LYS A N 1
ATOM 796 C CA . LYS A 1 96 ? 19.375 -25.016 -13.656 1 35.72 96 LYS A CA 1
ATOM 797 C C . LYS A 1 96 ? 18.906 -23.578 -13.875 1 35.72 96 LYS A C 1
ATOM 799 O O . LYS A 1 96 ? 19.609 -22.641 -13.492 1 35.72 96 LYS A O 1
ATOM 804 N N . SER A 1 97 ? 18.266 -23.125 -14.844 1 34.88 97 SER A N 1
ATOM 805 C CA . SER A 1 97 ? 18.484 -21.688 -15.016 1 34.88 97 SER A CA 1
ATOM 806 C C . SER A 1 97 ? 17.938 -20.906 -13.828 1 34.88 97 SER A C 1
ATOM 808 O O . SER A 1 97 ? 16.797 -21.109 -13.406 1 34.88 97 SER A O 1
ATOM 810 N N . LYS A 1 98 ? 18.969 -20.375 -12.945 1 34.78 98 LYS A N 1
ATOM 811 C CA . LYS A 1 98 ? 19.078 -19.422 -11.852 1 34.78 98 LYS A CA 1
ATOM 812 C C . LYS A 1 98 ? 18.188 -18.203 -12.102 1 34.78 98 LYS A C 1
ATOM 814 O O . LYS A 1 98 ? 18.406 -17.469 -13.062 1 34.78 98 LYS A O 1
ATOM 819 N N . VAL A 1 99 ? 17.047 -18.172 -11.867 1 32.19 99 VAL A N 1
ATOM 820 C CA . VAL A 1 99 ? 16.125 -17.047 -11.922 1 32.19 99 VAL A CA 1
ATOM 821 C C . VAL A 1 99 ? 16.719 -15.867 -11.141 1 32.19 99 VAL A C 1
ATOM 823 O O . VAL A 1 99 ? 17.094 -16.016 -9.977 1 32.19 99 VAL A O 1
ATOM 826 N N . ALA A 1 100 ? 17.375 -14.938 -11.844 1 27.84 100 ALA A N 1
ATOM 827 C CA . ALA A 1 100 ? 17.781 -13.617 -11.383 1 27.84 100 ALA A CA 1
ATOM 828 C C . ALA A 1 100 ? 16.656 -12.922 -10.633 1 27.84 100 ALA A C 1
ATOM 830 O O . ALA A 1 100 ? 15.555 -12.734 -11.18 1 27.84 100 ALA A O 1
ATOM 831 N N . ILE A 1 101 ? 16.531 -13.211 -9.391 1 30.09 101 ILE A N 1
ATOM 832 C CA . ILE A 1 101 ? 15.656 -12.422 -8.516 1 30.09 101 ILE A CA 1
ATOM 833 C C . ILE A 1 101 ? 15.898 -10.938 -8.75 1 30.09 101 ILE A C 1
ATOM 835 O O . ILE A 1 101 ? 17.031 -10.453 -8.594 1 30.09 101 ILE A O 1
ATOM 839 N N . HIS A 1 102 ? 15.453 -10.328 -9.82 1 30.72 102 HIS A N 1
ATOM 840 C CA . HIS A 1 102 ? 15.461 -8.875 -9.805 1 30.72 102 HIS A CA 1
ATOM 841 C C . HIS A 1 102 ? 14.922 -8.336 -8.477 1 30.72 102 HIS A C 1
ATOM 843 O O . HIS A 1 102 ? 13.883 -8.789 -7.996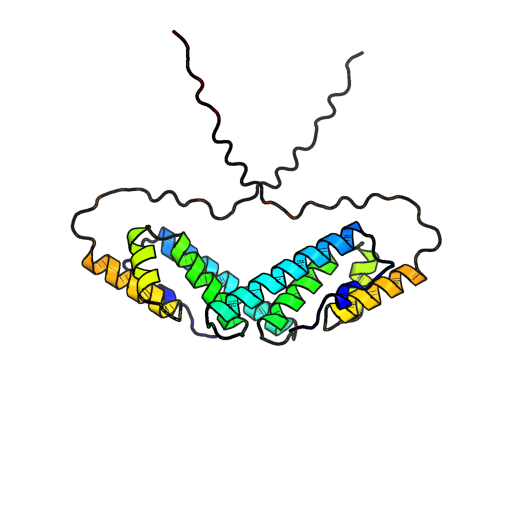 1 30.72 102 HIS A O 1
ATOM 849 N N . GLY A 1 103 ? 15.906 -7.996 -7.645 1 27.03 103 GLY A N 1
ATOM 850 C CA . GLY A 1 103 ? 15.812 -7.34 -6.348 1 27.03 103 GLY A CA 1
ATOM 851 C C . GLY A 1 103 ? 14.805 -6.203 -6.328 1 27.03 103 GLY A C 1
ATOM 852 O O . GLY A 1 103 ? 14.938 -5.23 -7.066 1 27.03 103 GLY A O 1
ATOM 853 N N . LEU A 1 104 ? 13.57 -6.488 -6.102 1 29.22 104 LEU A N 1
ATOM 854 C CA . LEU A 1 104 ? 12.57 -5.461 -5.816 1 29.22 104 LEU A CA 1
ATOM 855 C C . LEU A 1 104 ? 13.094 -4.465 -4.785 1 29.22 104 LEU A C 1
ATOM 857 O O . LEU A 1 104 ? 12.664 -3.312 -4.758 1 29.22 104 LEU A O 1
ATOM 861 N N . VAL A 1 105 ? 13.969 -5.027 -3.756 1 29.41 105 VAL A N 1
ATOM 862 C CA . VAL A 1 105 ? 13.93 -4.141 -2.598 1 29.41 105 VAL A CA 1
ATOM 863 C C . VAL A 1 105 ? 14.773 -2.895 -2.869 1 29.41 105 VAL A C 1
ATOM 865 O O . VAL A 1 105 ? 16 -2.982 -2.992 1 29.41 105 VAL A O 1
ATOM 868 N N . GLY A 1 106 ? 14.422 -2.02 -3.658 1 27.69 106 GLY A N 1
ATOM 869 C CA . GLY A 1 106 ? 15.109 -0.741 -3.711 1 27.69 106 GLY A CA 1
ATOM 870 C C . GLY A 1 106 ? 15.43 -0.178 -2.34 1 27.69 106 GLY A C 1
ATOM 871 O O . GLY A 1 106 ? 15.727 1.012 -2.203 1 27.69 106 GLY A O 1
ATOM 872 N N . ARG A 1 107 ? 15.375 -0.936 -1.22 1 24.53 107 ARG A N 1
ATOM 873 C CA . ARG A 1 107 ? 15.594 -0.023 -0.103 1 24.53 107 ARG A CA 1
ATOM 874 C C . ARG A 1 107 ? 17.047 0.468 -0.071 1 24.53 107 ARG A C 1
ATOM 876 O O . ARG A 1 107 ? 17.953 -0.283 0.289 1 24.53 107 ARG A O 1
ATOM 883 N N . ASN A 1 108 ? 17.609 1.117 -1.154 1 23.94 108 ASN A N 1
ATOM 884 C CA . ASN A 1 108 ? 18.938 1.726 -1.008 1 23.94 108 ASN A CA 1
ATOM 885 C C . ASN A 1 108 ? 18.969 2.711 0.157 1 23.94 108 ASN A C 1
ATOM 887 O O . ASN A 1 108 ? 18.516 3.848 0.029 1 23.94 108 ASN A O 1
ATOM 891 N N . LEU A 1 109 ? 18.172 2.848 1.277 1 24.22 109 LEU A N 1
ATOM 892 C CA . LEU A 1 109 ? 18.531 3.994 2.107 1 24.22 109 LEU A CA 1
ATOM 893 C C . LEU A 1 109 ? 19.906 3.818 2.719 1 24.22 109 LEU A C 1
ATOM 895 O O . LEU A 1 109 ? 20.078 3.064 3.68 1 24.22 109 LEU A O 1
ATOM 899 N N . GLN A 1 110 ? 20.938 3.65 2.021 1 22.08 110 GLN A N 1
ATOM 900 C CA . GLN A 1 110 ? 22.281 3.602 2.568 1 22.08 110 GLN A CA 1
ATOM 901 C C . GLN A 1 110 ? 22.672 4.941 3.182 1 22.08 110 GLN A C 1
ATOM 903 O O . GLN A 1 110 ? 23 5.887 2.461 1 22.08 110 GLN A O 1
ATOM 908 N N . CYS A 1 111 ? 22.031 5.594 4.219 1 20.02 111 CYS A N 1
ATOM 909 C CA . CYS A 1 111 ? 22.688 6.789 4.746 1 20.02 111 CYS A CA 1
ATOM 910 C C . CYS A 1 111 ? 24.047 6.453 5.348 1 20.02 111 CYS A C 1
ATOM 912 O O . CYS A 1 111 ? 24.125 5.664 6.289 1 20.02 111 CYS A O 1
ATOM 914 N N . LYS A 1 112 ? 25.109 6.332 4.676 1 19.45 112 LYS A N 1
ATOM 915 C CA . LYS A 1 112 ? 26.469 6.164 5.184 1 19.45 112 LYS A CA 1
ATOM 916 C C . LYS A 1 112 ? 26.875 7.352 6.047 1 19.45 112 LYS A C 1
ATOM 918 O O . LYS A 1 112 ? 26.969 8.484 5.555 1 19.45 112 LYS A O 1
ATOM 923 N N . SER A 1 113 ? 26.406 7.496 7.285 1 19.7 113 SER A N 1
ATOM 924 C CA . SER A 1 113 ? 27 8.461 8.203 1 19.7 113 SER A CA 1
ATOM 925 C C . SER A 1 113 ? 28.484 8.188 8.398 1 19.7 113 SER A C 1
ATOM 927 O O . SER A 1 113 ? 28.859 7.141 8.922 1 19.7 113 SER A O 1
ATOM 929 N N . ASN A 1 114 ? 29.406 8.312 7.406 1 19.06 114 ASN A N 1
ATOM 930 C CA . ASN A 1 114 ? 30.828 8.094 7.68 1 19.06 114 ASN A CA 1
ATOM 931 C C . ASN A 1 114 ? 31.312 8.969 8.836 1 19.06 114 ASN A C 1
ATOM 933 O O . ASN A 1 114 ? 30.719 10.016 9.117 1 19.06 114 ASN A O 1
ATOM 937 N N . GLY A 1 115 ? 32.344 8.422 9.703 1 20.58 115 GLY A N 1
ATOM 938 C CA . GLY A 1 115 ? 33.25 8.391 10.828 1 20.58 115 GLY A CA 1
ATOM 939 C C . GLY A 1 115 ? 34.25 9.523 10.797 1 20.58 115 GLY A C 1
ATOM 940 O O . GLY A 1 115 ? 35.125 9.57 9.898 1 20.58 115 GLY A O 1
ATOM 941 N N . VAL A 1 116 ? 33.875 10.75 10.844 1 24.55 116 VAL A N 1
ATOM 942 C CA . VAL A 1 116 ? 34.875 11.797 11.062 1 24.55 116 VAL A CA 1
ATOM 943 C C . VAL A 1 116 ? 35.812 11.398 12.219 1 24.55 116 VAL A C 1
ATOM 945 O O . VAL A 1 116 ? 35.344 11.219 13.352 1 24.55 116 VAL A O 1
ATOM 948 N N . THR A 1 117 ? 36.75 10.445 11.953 1 20.59 117 THR A N 1
ATOM 949 C CA . THR A 1 117 ? 37.812 10.055 12.844 1 20.59 117 THR A CA 1
ATOM 950 C C . THR A 1 117 ? 38.594 11.281 13.344 1 20.59 117 THR A C 1
ATOM 952 O O . THR A 1 117 ? 38.688 12.281 12.633 1 20.59 117 THR A O 1
ATOM 955 N N . ALA A 1 118 ? 39.031 11.156 14.664 1 25.34 118 ALA A N 1
ATOM 956 C CA . ALA A 1 118 ? 39.875 11.719 15.734 1 25.34 118 ALA A CA 1
ATOM 957 C C . ALA A 1 118 ? 41.312 11.93 15.281 1 25.34 118 ALA A C 1
ATOM 959 O O . ALA A 1 118 ? 42 10.977 14.93 1 25.34 118 ALA A O 1
ATOM 960 N N . GLU A 1 119 ? 41.625 12.977 14.391 1 21.75 119 GLU A N 1
ATOM 961 C CA . GLU A 1 119 ? 43.031 13.305 14.305 1 21.75 119 GLU A CA 1
ATOM 962 C C . GLU A 1 119 ? 43.625 13.484 15.695 1 21.75 119 GLU A C 1
ATOM 964 O O . GLU A 1 119 ? 43.125 14.242 16.516 1 21.75 119 GLU A O 1
ATOM 969 N N . ARG A 1 120 ? 44.219 12.469 16.25 1 21.11 120 ARG A N 1
ATOM 970 C CA . ARG A 1 120 ? 45.25 12.391 17.281 1 21.11 120 ARG A CA 1
ATOM 971 C C . ARG A 1 120 ? 46.406 13.328 16.969 1 21.11 120 ARG A C 1
ATOM 973 O O . ARG A 1 120 ? 47.125 13.133 16 1 21.11 120 ARG A O 1
ATOM 980 N N . GLU A 1 121 ? 46.25 14.711 16.828 1 20.94 121 GLU A N 1
ATOM 981 C CA . GLU A 1 121 ? 47.406 15.328 17.453 1 20.94 121 GLU A CA 1
ATOM 982 C C . GLU A 1 121 ? 47.438 15.047 18.953 1 20.94 121 GLU A C 1
ATOM 984 O O . GLU A 1 121 ? 46.406 14.961 19.609 1 20.94 121 GLU A O 1
ATOM 989 N N . MET B 1 1 ? -9.273 -11.758 8.531 1 35.19 1 MET B N 1
ATOM 990 C CA . MET B 1 1 ? -8.906 -12.516 7.34 1 35.19 1 MET B CA 1
ATOM 991 C C . MET B 1 1 ? -8.008 -13.695 7.711 1 35.19 1 MET B C 1
ATOM 993 O O . MET B 1 1 ? -6.781 -13.57 7.727 1 35.19 1 MET B O 1
ATOM 997 N N . LYS B 1 2 ? -8.234 -14.227 8.641 1 40.53 2 LYS B N 1
ATOM 998 C CA . LYS B 1 2 ? -7.5 -15.391 9.125 1 40.53 2 LYS B CA 1
ATOM 999 C C . LYS B 1 2 ? -7.223 -16.375 8 1 40.53 2 LYS B C 1
ATOM 1001 O O . LYS B 1 2 ? -7.152 -17.594 8.227 1 40.53 2 LYS B O 1
ATOM 1006 N N . GLN B 1 3 ? -7.668 -16 6.793 1 43.66 3 GLN B N 1
ATOM 1007 C CA . GLN B 1 3 ? -7.234 -17 5.832 1 43.66 3 GLN B CA 1
ATOM 1008 C C . GLN B 1 3 ? -5.73 -17.25 5.926 1 43.66 3 GLN B C 1
ATOM 1010 O O . GLN B 1 3 ? -4.938 -16.453 5.422 1 43.66 3 GLN B O 1
ATOM 1015 N N . GLU B 1 4 ? -5.246 -17.562 6.918 1 46.12 4 GLU B N 1
ATOM 1016 C CA . GLU B 1 4 ? -3.922 -18.125 7.168 1 46.12 4 GLU B CA 1
ATOM 1017 C C . GLU B 1 4 ? -3.23 -18.516 5.863 1 46.12 4 GLU B C 1
ATOM 1019 O O . GLU B 1 4 ? -3.873 -18.578 4.812 1 46.12 4 GLU B O 1
ATOM 1024 N N . VAL B 1 5 ? -1.767 -19.156 5.969 1 52.28 5 VAL B N 1
ATOM 1025 C CA . VAL B 1 5 ? -0.586 -19.797 5.395 1 52.28 5 VAL B CA 1
ATOM 1026 C C . VAL B 1 5 ? -1.012 -20.844 4.359 1 52.28 5 VAL B C 1
ATOM 1028 O O . VAL B 1 5 ? -0.17 -21.531 3.785 1 52.28 5 VAL B O 1
ATOM 1031 N N . LYS B 1 6 ? -2.246 -20.969 4.395 1 56.78 6 LYS B N 1
ATOM 1032 C CA . LYS B 1 6 ? -2.604 -22.031 3.467 1 56.78 6 LYS B CA 1
ATOM 1033 C C . LYS B 1 6 ? -2.188 -21.688 2.041 1 56.78 6 LYS B C 1
ATOM 1035 O O . LYS B 1 6 ? -1.846 -22.562 1.254 1 56.78 6 LYS B O 1
ATOM 1040 N N . ALA B 1 7 ? -2.195 -20.375 1.798 1 57.19 7 ALA B N 1
ATOM 1041 C CA . ALA B 1 7 ? -1.952 -19.969 0.419 1 57.19 7 ALA B CA 1
ATOM 1042 C C . ALA B 1 7 ? -0.631 -20.531 -0.099 1 57.19 7 ALA B C 1
ATOM 1044 O O . ALA B 1 7 ? -0.474 -20.75 -1.301 1 57.19 7 ALA B O 1
ATOM 1045 N N . PHE B 1 8 ? 0.23 -20.781 0.956 1 68.38 8 PHE B N 1
ATOM 1046 C CA . PHE B 1 8 ? 1.521 -21.125 0.369 1 68.38 8 PHE B CA 1
ATOM 1047 C C . PHE B 1 8 ? 1.802 -22.609 0.499 1 68.38 8 PHE B C 1
ATOM 1049 O O . PHE B 1 8 ? 2.961 -23.031 0.499 1 68.38 8 PHE B O 1
ATOM 1056 N N . LYS B 1 9 ? 0.748 -23.281 0.542 1 70.44 9 LYS B N 1
ATOM 1057 C CA . LYS B 1 9 ? 0.889 -24.734 0.584 1 70.44 9 LYS B CA 1
ATOM 1058 C C . LYS B 1 9 ? 1.352 -25.281 -0.764 1 70.44 9 LYS B C 1
ATOM 1060 O O . LYS B 1 9 ? 1.379 -26.5 -0.971 1 70.44 9 LYS B O 1
ATOM 1065 N N . GLY B 1 10 ? 1.909 -24.438 -1.547 1 67.25 10 GLY B N 1
ATOM 1066 C CA . GLY B 1 10 ? 2.35 -24.953 -2.836 1 67.25 10 GLY B CA 1
ATOM 1067 C C . GLY B 1 10 ? 3.744 -25.547 -2.797 1 67.25 10 GLY B C 1
ATOM 1068 O O . GLY B 1 10 ? 4.73 -24.844 -3.057 1 67.25 10 GLY B O 1
ATOM 1069 N N . PRO B 1 11 ? 3.895 -26.938 -2.564 1 74.06 11 PRO B N 1
ATOM 1070 C CA . PRO B 1 11 ? 5.195 -27.594 -2.395 1 74.06 11 PRO B CA 1
ATOM 1071 C C . PRO B 1 11 ? 6.043 -27.562 -3.662 1 74.06 11 PRO B C 1
ATOM 1073 O O . PRO B 1 11 ? 7.266 -27.734 -3.596 1 74.06 11 PRO B O 1
ATOM 1076 N N . ARG B 1 12 ? 5.465 -27.391 -4.82 1 85.5 12 ARG B N 1
ATOM 1077 C CA . ARG B 1 12 ? 6.223 -27.484 -6.062 1 85.5 12 ARG B CA 1
ATOM 1078 C C . ARG B 1 12 ? 6.742 -26.109 -6.492 1 85.5 12 ARG B C 1
ATOM 1080 O O . ARG B 1 12 ? 7.594 -26.016 -7.379 1 85.5 12 ARG B O 1
ATOM 1087 N N . ILE B 1 13 ? 6.32 -25.094 -5.793 1 83.62 13 ILE B N 1
ATOM 1088 C CA . ILE B 1 13 ? 6.824 -23.75 -6.07 1 83.62 13 ILE B CA 1
ATOM 1089 C C . ILE B 1 13 ? 8.227 -23.594 -5.48 1 83.62 13 ILE B C 1
ATOM 1091 O O . ILE B 1 13 ? 8.469 -24 -4.34 1 83.62 13 ILE B O 1
ATOM 1095 N N . PRO B 1 14 ? 9.164 -23.109 -6.297 1 85.81 14 PRO B N 1
ATOM 1096 C CA . PRO B 1 14 ? 10.523 -22.906 -5.777 1 85.81 14 PRO B CA 1
ATOM 1097 C C . PRO B 1 14 ? 10.539 -22.172 -4.438 1 85.81 14 PRO B C 1
ATOM 1099 O O . PRO B 1 14 ? 9.758 -21.25 -4.227 1 85.81 14 PRO B O 1
ATOM 1102 N N . VAL B 1 15 ? 11.516 -22.531 -3.641 1 86 15 VAL B N 1
ATOM 1103 C CA . VAL B 1 15 ? 11.594 -22.047 -2.266 1 86 15 VAL B CA 1
ATOM 1104 C C . VAL B 1 15 ? 11.812 -20.547 -2.26 1 86 15 VAL B C 1
ATOM 1106 O O . VAL B 1 15 ? 11.25 -19.828 -1.419 1 86 15 VAL B O 1
ATOM 1109 N N . LYS B 1 16 ? 12.578 -20.094 -3.111 1 87.94 16 LYS B N 1
ATOM 1110 C CA . LYS B 1 16 ? 12.867 -18.656 -3.178 1 87.94 16 LYS B CA 1
ATOM 1111 C C . LYS B 1 16 ? 11.594 -17.844 -3.408 1 87.94 16 LYS B C 1
ATOM 1113 O O . LYS B 1 16 ? 11.398 -16.797 -2.795 1 87.94 16 LYS B O 1
ATOM 1118 N N . ILE B 1 17 ? 10.797 -18.328 -4.238 1 86.75 17 ILE B N 1
ATOM 1119 C CA . ILE B 1 17 ? 9.547 -17.656 -4.559 1 86.75 17 ILE B CA 1
ATOM 1120 C C . ILE B 1 17 ? 8.586 -17.766 -3.377 1 86.75 17 ILE B C 1
ATOM 1122 O O . ILE B 1 17 ? 7.969 -16.781 -2.975 1 86.75 17 ILE B O 1
ATOM 1126 N N . ARG B 1 18 ? 8.516 -18.922 -2.807 1 86.88 18 ARG B N 1
ATOM 1127 C CA . ARG B 1 18 ? 7.641 -19.156 -1.661 1 86.88 18 ARG B CA 1
ATOM 1128 C C . ARG B 1 18 ? 8.016 -18.25 -0.495 1 86.88 18 ARG B C 1
ATOM 1130 O O . ARG B 1 18 ? 7.141 -17.688 0.164 1 86.88 18 ARG B O 1
ATOM 1137 N N . ARG B 1 19 ? 9.297 -18.125 -0.305 1 88.75 19 ARG B N 1
ATOM 1138 C CA . ARG B 1 19 ? 9.773 -17.266 0.785 1 88.75 19 ARG B CA 1
ATOM 1139 C C . ARG B 1 19 ? 9.359 -15.82 0.574 1 88.75 19 ARG B C 1
ATOM 1141 O O . ARG B 1 19 ? 8.953 -15.141 1.52 1 88.75 19 ARG B O 1
ATOM 1148 N N . LYS B 1 20 ? 9.461 -15.375 -0.64 1 89.31 20 LYS B N 1
ATOM 1149 C CA . LYS B 1 20 ? 9.062 -14.016 -0.963 1 89.31 20 LYS B CA 1
ATOM 1150 C C . LYS B 1 20 ? 7.566 -13.812 -0.738 1 89.31 20 LYS B C 1
ATOM 1152 O O . LYS B 1 20 ? 7.148 -12.781 -0.204 1 89.31 20 LYS B O 1
ATOM 1157 N N . LEU B 1 21 ? 6.82 -14.781 -1.06 1 89.31 21 LEU B N 1
ATOM 1158 C CA . LEU B 1 21 ? 5.375 -14.68 -0.917 1 89.31 21 LEU B CA 1
ATOM 1159 C C . LEU B 1 21 ? 4.969 -14.688 0.554 1 89.31 21 LEU B C 1
ATOM 1161 O O . LEU B 1 21 ? 4.082 -13.938 0.961 1 89.31 21 LEU B O 1
ATOM 1165 N N . ILE B 1 22 ? 5.648 -15.477 1.264 1 90.88 22 ILE B N 1
ATOM 1166 C CA . ILE B 1 22 ? 5.367 -15.562 2.693 1 90.88 22 ILE B CA 1
ATOM 1167 C C . ILE B 1 22 ? 5.699 -14.234 3.365 1 90.88 22 ILE B C 1
ATOM 1169 O O . ILE B 1 22 ? 4.926 -13.734 4.188 1 90.88 22 ILE B O 1
ATOM 1173 N N . LEU B 1 23 ? 6.785 -13.688 2.984 1 91.75 23 LEU B N 1
ATOM 1174 C CA . LEU B 1 23 ? 7.16 -12.391 3.531 1 91.75 23 LEU B CA 1
ATOM 1175 C C . LEU B 1 23 ? 6.125 -11.328 3.176 1 91.75 23 LEU B C 1
ATOM 1177 O O . LEU B 1 23 ? 5.742 -10.516 4.023 1 91.75 23 LEU B O 1
ATOM 1181 N N . SER B 1 24 ? 5.711 -11.336 1.946 1 91.44 24 SER B N 1
ATOM 1182 C CA . SER B 1 24 ? 4.703 -10.375 1.503 1 91.44 24 SER B CA 1
ATOM 1183 C C . SER B 1 24 ? 3.393 -10.562 2.256 1 91.44 24 SER B C 1
ATOM 1185 O O . SER B 1 24 ? 2.711 -9.586 2.578 1 91.44 24 SER B O 1
ATOM 1187 N N . TRP B 1 25 ? 3.152 -11.758 2.492 1 92.12 25 TRP B N 1
ATOM 1188 C CA . TRP B 1 25 ? 1.943 -12.078 3.244 1 92.12 25 TRP B CA 1
ATOM 1189 C C . TRP B 1 25 ? 2.041 -11.562 4.676 1 92.12 25 TRP B C 1
ATOM 1191 O O . TRP B 1 25 ? 1.071 -11.023 5.215 1 92.12 25 TRP B O 1
ATOM 1201 N N . GLN B 1 26 ? 3.104 -11.758 5.312 1 93.06 26 GLN B N 1
ATOM 1202 C CA . GLN B 1 26 ? 3.314 -11.258 6.668 1 93.06 26 GLN B CA 1
ATOM 1203 C C . GLN B 1 26 ? 3.162 -9.734 6.723 1 93.06 26 GLN B C 1
ATOM 1205 O O . GLN B 1 26 ? 2.555 -9.203 7.656 1 93.06 26 GLN B O 1
ATOM 1210 N N . TYR B 1 27 ? 3.709 -9.102 5.699 1 94.06 27 TYR B N 1
ATOM 1211 C CA . TYR B 1 27 ? 3.566 -7.648 5.625 1 94.06 27 TYR B CA 1
ATOM 1212 C C . TYR B 1 27 ? 2.102 -7.25 5.488 1 94.06 27 TYR B C 1
ATOM 1214 O O . TYR B 1 27 ? 1.658 -6.277 6.098 1 94.06 27 TYR B O 1
ATOM 1222 N N . ALA B 1 28 ? 1.384 -7.934 4.715 1 94.88 28 ALA B N 1
ATOM 1223 C CA . ALA B 1 28 ? -0.045 -7.688 4.543 1 94.88 28 ALA B CA 1
ATOM 1224 C C . ALA B 1 28 ? -0.79 -7.82 5.867 1 94.88 28 ALA B C 1
ATOM 1226 O O . ALA B 1 28 ? -1.644 -6.988 6.191 1 94.88 28 ALA B O 1
ATOM 1227 N N . GLU B 1 29 ? -0.348 -8.836 6.617 1 94.06 29 GLU B N 1
ATOM 1228 C CA . GLU B 1 29 ? -0.96 -9.055 7.926 1 94.06 29 GLU B CA 1
ATOM 1229 C C . GLU B 1 29 ? -0.669 -7.887 8.867 1 94.06 29 GLU B C 1
ATOM 1231 O O . GLU B 1 29 ? -1.531 -7.484 9.648 1 94.06 29 GLU B O 1
ATOM 1236 N N . GLU B 1 30 ? 0.476 -7.41 8.797 1 96.5 30 GLU B N 1
ATOM 1237 C CA . GLU B 1 30 ? 0.861 -6.27 9.617 1 96.5 30 GLU B CA 1
ATOM 1238 C C . GLU B 1 30 ? 0.031 -5.035 9.273 1 96.5 30 GLU B C 1
ATOM 1240 O O . GLU B 1 30 ? -0.379 -4.285 10.164 1 96.5 30 GLU B O 1
ATOM 1245 N N . ILE B 1 31 ? -0.187 -4.793 7.992 1 97.19 31 ILE B N 1
ATOM 1246 C CA . ILE B 1 31 ? -0.991 -3.658 7.551 1 97.19 31 ILE B CA 1
ATOM 1247 C C . ILE B 1 31 ? -2.424 -3.812 8.055 1 97.19 31 ILE B C 1
ATOM 1249 O O . ILE B 1 31 ? -3.029 -2.848 8.531 1 97.19 31 ILE B O 1
ATOM 1253 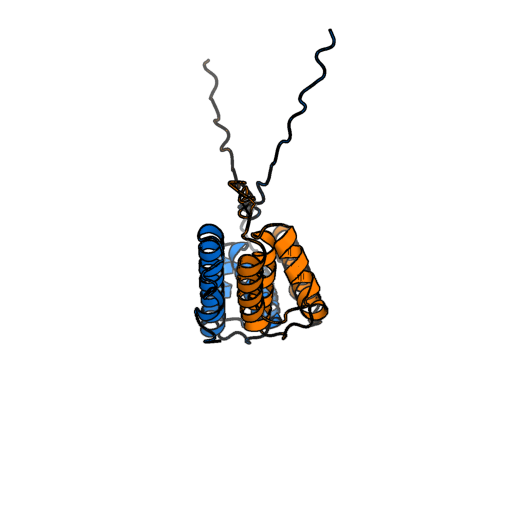N N . LEU B 1 32 ? -2.928 -4.988 7.969 1 96.25 32 LEU B N 1
ATOM 1254 C CA . LEU B 1 32 ? -4.273 -5.258 8.461 1 96.25 32 LEU B CA 1
ATOM 1255 C C . LEU B 1 32 ? -4.387 -4.941 9.945 1 96.25 32 LEU B C 1
ATOM 1257 O O . LEU B 1 32 ? -5.352 -4.309 10.383 1 96.25 32 LEU B O 1
ATOM 1261 N N . ARG B 1 33 ? -3.395 -5.355 10.727 1 96.75 33 ARG B N 1
ATOM 1262 C CA . ARG B 1 33 ? -3.363 -5.078 12.156 1 96.75 33 ARG B CA 1
ATOM 1263 C C . ARG B 1 33 ? -3.281 -3.578 12.422 1 96.75 33 ARG B C 1
ATOM 1265 O O . ARG B 1 33 ? -3.945 -3.062 13.32 1 96.75 33 ARG B O 1
ATOM 1272 N N . TRP B 1 34 ? -2.473 -2.932 11.648 1 96.75 34 TRP B N 1
ATOM 1273 C CA . TRP B 1 34 ? -2.318 -1.485 11.766 1 96.75 34 TRP B CA 1
ATOM 1274 C C . TRP B 1 34 ? -3.652 -0.777 11.562 1 96.75 34 TRP B C 1
ATOM 1276 O O . TRP B 1 34 ? -3.992 0.143 12.312 1 96.75 34 TRP B O 1
ATOM 1286 N N . VAL B 1 35 ? -4.422 -1.166 10.562 1 96.94 35 VAL B N 1
ATOM 1287 C CA . VAL B 1 35 ? -5.727 -0.581 10.266 1 96.94 35 VAL B CA 1
ATOM 1288 C C . VAL B 1 35 ? -6.672 -0.807 11.445 1 96.94 35 VAL B C 1
ATOM 1290 O O . VAL B 1 35 ? -7.402 0.102 11.852 1 96.94 35 VAL B O 1
ATOM 1293 N N . GLN B 1 36 ? -6.609 -1.977 12.016 1 96.19 36 GLN B N 1
ATOM 1294 C CA . GLN B 1 36 ? -7.465 -2.311 13.148 1 96.19 36 GLN B CA 1
ATOM 1295 C C . GLN B 1 36 ? -7.117 -1.46 14.367 1 96.19 36 GLN B C 1
ATOM 1297 O O . GLN B 1 36 ? -8.008 -0.918 15.023 1 96.19 36 GLN B O 1
ATOM 1302 N N . ILE B 1 37 ? -5.859 -1.264 14.617 1 95.62 37 ILE B N 1
ATOM 1303 C CA . ILE B 1 37 ? -5.387 -0.515 15.773 1 95.62 37 ILE B CA 1
ATOM 1304 C C . ILE B 1 37 ? -5.719 0.965 15.602 1 95.62 37 ILE B C 1
ATOM 1306 O O . ILE B 1 37 ? -6.012 1.659 16.578 1 95.62 37 ILE B O 1
ATOM 1310 N N . SER B 1 38 ? -5.695 1.461 14.359 1 94.38 38 SER B N 1
ATOM 1311 C CA . SER B 1 38 ? -5.914 2.873 14.07 1 94.38 38 SER B CA 1
ATOM 1312 C C . SER B 1 38 ? -7.402 3.213 14.062 1 94.38 38 SER B C 1
ATOM 1314 O O . SER B 1 38 ? -7.777 4.379 13.93 1 94.38 38 SER B O 1
ATOM 1316 N N . LYS B 1 39 ? -8.227 2.219 14.164 1 93.62 39 LYS B N 1
ATOM 1317 C CA . LYS B 1 39 ? -9.672 2.377 14.188 1 93.62 39 LYS B CA 1
ATOM 1318 C C . LYS B 1 39 ? -10.172 3.066 12.922 1 93.62 39 LYS B C 1
ATOM 1320 O O . LYS B 1 39 ? -11.078 3.904 12.984 1 93.62 39 LYS B O 1
ATOM 1325 N N . THR B 1 40 ? -9.484 2.816 11.883 1 94.75 40 THR B N 1
ATOM 1326 C CA . THR B 1 40 ? -9.875 3.277 10.555 1 94.75 40 THR B CA 1
ATOM 1327 C C . THR B 1 40 ? -10.797 2.27 9.875 1 94.75 40 THR B C 1
ATOM 1329 O O . THR B 1 40 ? -10.672 1.062 10.094 1 94.75 40 THR B O 1
ATOM 1332 N N . PRO B 1 41 ? -11.781 2.848 9.125 1 96.75 41 PRO B N 1
ATOM 1333 C CA . PRO B 1 41 ? -12.641 1.893 8.414 1 96.75 41 PRO B CA 1
ATOM 1334 C C . PRO B 1 41 ? -11.844 0.868 7.613 1 96.75 41 PRO B C 1
ATOM 1336 O O . PRO B 1 41 ? -10.875 1.226 6.938 1 96.75 41 PRO B O 1
ATOM 1339 N N . GLU B 1 42 ? -12.227 -0.357 7.684 1 97.38 42 GLU B N 1
ATOM 1340 C CA . GLU B 1 42 ? -11.508 -1.44 7.016 1 97.38 42 GLU B CA 1
ATOM 1341 C C . GLU B 1 42 ? -11.914 -1.544 5.547 1 97.38 42 GLU B C 1
ATOM 1343 O O . GLU B 1 42 ? -12.25 -2.627 5.062 1 97.38 42 GLU B O 1
ATOM 1348 N N . THR B 1 43 ? -11.945 -0.453 4.844 1 97.88 43 THR B N 1
ATOM 1349 C CA . THR B 1 43 ? -12.141 -0.336 3.402 1 97.88 43 THR B CA 1
ATOM 1350 C C . THR B 1 43 ? -10.859 0.119 2.715 1 97.88 43 THR B C 1
ATOM 1352 O O . THR B 1 43 ? -9.922 0.561 3.377 1 97.88 43 THR B O 1
ATOM 1355 N N . VAL B 1 44 ? -10.82 -0.01 1.447 1 98 44 VAL B N 1
ATOM 1356 C CA . VAL B 1 44 ? -9.664 0.463 0.69 1 98 44 VAL B CA 1
ATOM 1357 C C . VAL B 1 44 ? -9.477 1.962 0.915 1 98 44 VAL B C 1
ATOM 1359 O O . VAL B 1 44 ? -8.359 2.426 1.157 1 98 44 VAL B O 1
ATOM 1362 N N . GLU B 1 45 ? -10.609 2.703 0.88 1 96.19 45 GLU B N 1
ATOM 1363 C CA . GLU B 1 45 ? -10.547 4.145 1.102 1 96.19 45 GLU B CA 1
ATOM 1364 C C . GLU B 1 45 ? -10.047 4.469 2.504 1 96.19 45 GLU B C 1
ATOM 1366 O O . GLU B 1 45 ? -9.266 5.406 2.688 1 96.19 45 GLU B O 1
ATOM 1371 N N . GLY B 1 46 ? -10.5 3.695 3.408 1 96.81 46 GLY B N 1
ATOM 1372 C CA . GLY B 1 46 ? -10.031 3.881 4.773 1 96.81 46 GLY B CA 1
ATOM 1373 C C . GLY B 1 46 ? -8.539 3.688 4.93 1 96.81 46 GLY B C 1
ATOM 1374 O O . GLY B 1 46 ? -7.867 4.488 5.582 1 96.81 46 GLY B O 1
ATOM 1375 N N . LEU B 1 47 ? -8.016 2.672 4.312 1 98 47 LEU B N 1
ATOM 1376 C CA . LEU B 1 47 ? -6.578 2.408 4.363 1 98 47 LEU B CA 1
ATOM 1377 C C . LEU B 1 47 ? -5.797 3.512 3.662 1 98 47 LEU B C 1
ATOM 1379 O O . LEU B 1 47 ? -4.781 3.984 4.176 1 98 47 LEU B O 1
ATOM 1383 N N . LEU B 1 48 ? -6.23 3.896 2.506 1 96.75 48 LEU B N 1
ATOM 1384 C CA . LEU B 1 48 ? -5.531 4.922 1.738 1 96.75 48 LEU B CA 1
ATOM 1385 C C . LEU B 1 48 ? -5.535 6.254 2.48 1 96.75 48 LEU B C 1
ATOM 1387 O O . LEU B 1 48 ? -4.539 6.984 2.461 1 96.75 48 LEU B O 1
ATOM 1391 N N . ASP B 1 49 ? -6.613 6.527 3.145 1 95.25 49 ASP B N 1
ATOM 1392 C CA . ASP B 1 49 ? -6.68 7.727 3.977 1 95.25 49 ASP B CA 1
ATOM 1393 C C . ASP B 1 49 ? -5.691 7.641 5.137 1 95.25 49 ASP B C 1
ATOM 1395 O O . ASP B 1 49 ? -5.012 8.617 5.457 1 95.25 49 ASP B O 1
ATOM 1399 N N . LEU B 1 50 ? -5.648 6.516 5.762 1 95.81 50 LEU B N 1
ATOM 1400 C CA . LEU B 1 50 ? -4.695 6.297 6.844 1 95.81 50 LEU B CA 1
ATOM 1401 C C . LEU B 1 50 ? -3.266 6.523 6.363 1 95.81 50 LEU B C 1
ATOM 1403 O O . LEU B 1 50 ? -2.467 7.156 7.055 1 95.81 50 LEU B O 1
ATOM 1407 N N . PHE B 1 51 ? -2.982 5.992 5.129 1 95.5 51 PHE B N 1
ATOM 1408 C CA . PHE B 1 51 ? -1.66 6.191 4.551 1 95.5 51 PHE B CA 1
ATOM 1409 C C . PHE B 1 51 ? -1.391 7.676 4.32 1 95.5 51 PHE B C 1
ATOM 1411 O O . PHE B 1 51 ? -0.292 8.164 4.594 1 95.5 51 PHE B O 1
ATOM 1418 N N . LEU B 1 52 ? -2.328 8.391 3.852 1 95.38 52 LEU B N 1
ATOM 1419 C CA . LEU B 1 52 ? -2.182 9.805 3.559 1 95.38 52 LEU B CA 1
ATOM 1420 C C . LEU B 1 52 ? -1.974 10.609 4.84 1 95.38 52 LEU B C 1
ATOM 1422 O O . LEU B 1 52 ? -1.139 11.516 4.883 1 95.38 52 LEU B O 1
ATOM 1426 N N . ARG B 1 53 ? -2.691 10.266 5.84 1 94.81 53 ARG B N 1
ATOM 1427 C CA . ARG B 1 53 ? -2.523 10.93 7.129 1 94.81 53 ARG B CA 1
ATOM 1428 C C . ARG B 1 53 ? -1.119 10.711 7.68 1 94.81 53 ARG B C 1
ATOM 1430 O O . ARG B 1 53 ? -0.474 11.648 8.148 1 94.81 53 ARG B O 1
ATOM 1437 N N . GLN B 1 54 ? -0.712 9.484 7.559 1 94.56 54 GLN B N 1
ATOM 1438 C CA . GLN B 1 54 ? 0.637 9.172 8.016 1 94.56 54 GLN B CA 1
ATOM 1439 C C . GLN B 1 54 ? 1.685 9.898 7.172 1 94.56 54 GLN B C 1
ATOM 1441 O O . GLN B 1 54 ? 2.691 10.375 7.699 1 94.56 54 GLN B O 1
ATOM 1446 N N . GLN B 1 55 ? 1.413 9.992 5.965 1 94.5 55 GLN B N 1
ATOM 1447 C CA . GLN B 1 55 ? 2.324 10.719 5.09 1 94.5 55 GLN B CA 1
ATOM 1448 C C . GLN B 1 55 ? 2.365 12.203 5.449 1 94.5 55 GLN B C 1
ATOM 1450 O O . GLN B 1 55 ? 3.439 12.805 5.48 1 94.5 55 GLN B O 1
ATOM 1455 N N . MET B 1 56 ? 1.242 12.758 5.719 1 93.75 56 MET B N 1
ATOM 1456 C CA . MET B 1 56 ? 1.184 14.156 6.148 1 93.75 56 MET B CA 1
ATOM 1457 C C . MET B 1 56 ? 2.029 14.367 7.398 1 93.75 56 MET B C 1
ATOM 1459 O O . MET B 1 56 ? 2.822 15.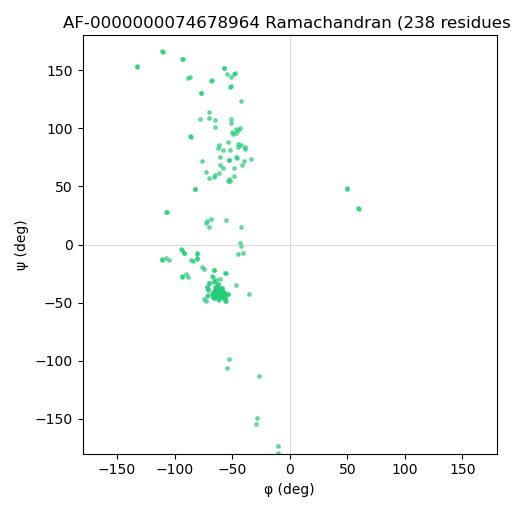312 7.461 1 93.75 56 MET B O 1
ATOM 1463 N N . LEU B 1 57 ? 1.986 13.516 8.266 1 94.56 57 LEU B N 1
ATOM 1464 C CA . LEU B 1 57 ? 2.715 13.625 9.523 1 94.56 57 LEU B CA 1
ATOM 1465 C C . LEU B 1 57 ? 4.219 13.547 9.289 1 94.56 57 LEU B C 1
ATOM 1467 O O . LEU B 1 57 ? 5.004 14.125 10.047 1 94.56 57 LEU B O 1
ATOM 1471 N N . SER B 1 58 ? 4.578 12.875 8.234 1 93.94 58 SER B N 1
ATOM 1472 C CA . SER B 1 58 ? 5.996 12.656 7.965 1 93.94 58 SER B CA 1
ATOM 1473 C C . SER B 1 58 ? 6.598 13.836 7.203 1 93.94 58 SER B C 1
ATOM 1475 O O . SER B 1 58 ? 7.82 13.992 7.16 1 93.94 58 SER B O 1
ATOM 1477 N N . VAL B 1 59 ? 5.816 14.664 6.691 1 92.38 59 VAL B N 1
ATOM 1478 C CA . VAL B 1 59 ? 6.355 15.695 5.809 1 92.38 59 VAL B CA 1
ATOM 1479 C C . VAL B 1 59 ? 6.234 17.062 6.477 1 92.38 59 VAL B C 1
ATOM 1481 O O . VAL B 1 59 ? 6.859 18.031 6.039 1 92.38 59 VAL B O 1
ATOM 1484 N N . VAL B 1 60 ? 5.477 17.188 7.551 1 92.38 60 VAL B N 1
ATOM 1485 C CA . VAL B 1 60 ? 5.297 18.469 8.227 1 92.38 60 VAL B CA 1
ATOM 1486 C C . VAL B 1 60 ? 6.328 18.609 9.344 1 92.38 60 VAL B C 1
ATOM 1488 O O . VAL B 1 60 ? 7.004 17.641 9.703 1 92.38 60 VAL B O 1
ATOM 1491 N N . GLU B 1 61 ? 6.559 19.906 9.758 1 91.75 61 GLU B N 1
ATOM 1492 C CA . GLU B 1 61 ? 7.473 20.172 10.867 1 91.75 61 GLU B CA 1
ATOM 1493 C C . GLU B 1 61 ? 7.047 19.438 12.125 1 91.75 61 GLU B C 1
ATOM 1495 O O . GLU B 1 61 ? 5.859 19.172 12.336 1 91.75 61 GLU B O 1
ATOM 1500 N N . PRO B 1 62 ? 7.957 19.109 12.977 1 93.94 62 PRO B N 1
ATOM 1501 C CA . PRO B 1 62 ? 7.68 18.281 14.148 1 93.94 62 PRO B CA 1
ATOM 1502 C C . PRO B 1 62 ? 6.629 18.891 15.07 1 93.94 62 PRO B C 1
ATOM 1504 O O . PRO B 1 62 ? 5.801 18.172 15.633 1 93.94 62 PRO B O 1
ATOM 1507 N N . SER B 1 63 ? 6.617 20.188 15.25 1 93.25 63 SER B N 1
ATOM 1508 C CA . SER B 1 63 ? 5.645 20.844 16.125 1 93.25 63 SER B CA 1
ATOM 1509 C C . SER B 1 63 ? 4.223 20.672 15.594 1 93.25 63 SER B C 1
ATOM 1511 O O . SER B 1 63 ? 3.299 20.391 16.359 1 93.25 63 SER B O 1
ATOM 1513 N N . LEU B 1 64 ? 4.102 20.875 14.312 1 93.94 64 LEU B N 1
ATOM 1514 C CA . LEU B 1 64 ? 2.797 20.672 13.688 1 93.94 64 LEU B CA 1
ATOM 1515 C C . LEU B 1 64 ? 2.395 19.203 13.727 1 93.94 64 LEU B C 1
ATOM 1517 O O . LEU B 1 64 ? 1.24 18.875 14.008 1 93.94 64 LEU B O 1
ATOM 1521 N N . ALA B 1 65 ? 3.365 18.328 13.43 1 95.31 65 ALA B N 1
ATOM 1522 C CA . ALA B 1 65 ? 3.092 16.891 13.477 1 95.31 65 ALA B CA 1
ATOM 1523 C C . ALA B 1 65 ? 2.57 16.469 14.844 1 95.31 65 ALA B C 1
ATOM 1525 O O . ALA B 1 65 ? 1.605 15.711 14.945 1 95.31 65 ALA B O 1
ATOM 1526 N N . GLU B 1 66 ? 3.248 16.953 15.875 1 96.5 66 GLU B N 1
ATOM 1527 C CA . GLU B 1 66 ? 2.824 16.641 17.234 1 96.5 66 GLU B CA 1
ATOM 1528 C C . GLU B 1 66 ? 1.422 17.188 17.516 1 96.5 66 GLU B C 1
ATOM 1530 O O . GLU B 1 66 ? 0.587 16.484 18.094 1 96.5 66 GLU B O 1
ATOM 1535 N N . HIS B 1 67 ? 1.185 18.438 17.156 1 95.69 67 HIS B N 1
ATOM 1536 C CA . HIS B 1 67 ? -0.123 19.062 17.312 1 95.69 67 HIS B CA 1
ATOM 1537 C C . HIS B 1 67 ? -1.219 18.219 16.656 1 95.69 67 HIS B C 1
ATOM 1539 O O . HIS B 1 67 ? -2.293 18.047 17.234 1 95.69 67 HIS B O 1
ATOM 1545 N N . LEU B 1 68 ? -0.958 17.719 15.508 1 95.69 68 LEU B N 1
ATOM 1546 C CA . LEU B 1 68 ? -1.936 16.938 14.773 1 95.69 68 LEU B CA 1
ATOM 1547 C C . LEU B 1 68 ? -2.135 15.57 15.422 1 95.69 68 LEU B C 1
ATOM 1549 O O . LEU B 1 68 ? -3.256 15.055 15.484 1 95.69 68 LEU B O 1
ATOM 1553 N N . ARG B 1 69 ? -1.08 15.008 15.922 1 95.81 69 ARG B N 1
ATOM 1554 C CA . ARG B 1 69 ? -1.156 13.703 16.562 1 95.81 69 ARG B CA 1
ATOM 1555 C C . ARG B 1 69 ? -1.992 13.758 17.828 1 95.81 69 ARG B C 1
ATOM 1557 O O . ARG B 1 69 ? -2.723 12.82 18.156 1 95.81 69 ARG B O 1
ATOM 1564 N N . GLU B 1 70 ? -1.956 14.836 18.469 1 95.25 70 GLU B N 1
ATOM 1565 C CA . GLU B 1 70 ? -2.643 15.008 19.75 1 95.25 70 GLU B CA 1
ATOM 1566 C C . GLU B 1 70 ? -4.148 15.148 19.547 1 95.25 70 GLU B C 1
ATOM 1568 O O . GLU B 1 70 ? -4.926 14.938 20.484 1 95.25 70 GLU B O 1
ATOM 1573 N N . ARG B 1 71 ? -4.582 15.477 18.484 1 92.62 71 ARG B N 1
ATOM 1574 C CA . ARG B 1 71 ? -5.988 15.781 18.234 1 92.62 71 ARG B CA 1
ATOM 1575 C C . ARG B 1 71 ? -6.738 14.555 17.734 1 92.62 71 ARG B C 1
ATOM 1577 O O . ARG B 1 71 ? -7.969 14.57 17.641 1 92.62 71 ARG B O 1
ATOM 1584 N N . ASP B 1 72 ? -6.105 13.375 17.469 1 88.56 72 ASP B N 1
ATOM 1585 C CA . ASP B 1 72 ? -6.711 12.102 17.078 1 88.56 72 ASP B CA 1
ATOM 1586 C C . ASP B 1 72 ? -7.691 12.297 15.914 1 88.56 72 ASP B C 1
ATOM 1588 O O . ASP B 1 72 ? -8.852 11.891 16.016 1 88.56 72 ASP B O 1
ATOM 1592 N N . LEU B 1 73 ? -7.344 12.977 14.898 1 92 73 LEU B N 1
ATOM 1593 C CA . LEU B 1 73 ? -8.172 13.258 13.727 1 92 73 LEU B CA 1
ATOM 1594 C C . LEU B 1 73 ? -8.438 11.984 12.93 1 92 73 LEU B C 1
ATOM 1596 O O . LEU B 1 73 ? -7.539 11.156 12.766 1 92 73 LEU B O 1
ATOM 1600 N N . LYS B 1 74 ? -9.602 11.883 12.438 1 89.94 74 LYS B N 1
ATOM 1601 C CA . LYS B 1 74 ? -10.031 10.625 11.844 1 89.94 74 LYS B CA 1
ATOM 1602 C C . LYS B 1 74 ? -9.781 10.609 10.336 1 89.94 74 LYS B C 1
ATOM 1604 O O . LYS B 1 74 ? -9.641 9.547 9.734 1 89.94 74 LYS B O 1
ATOM 1609 N N . PHE B 1 75 ? -9.797 11.805 9.789 1 91.56 75 PHE B N 1
ATOM 1610 C CA . PHE B 1 75 ? -9.688 11.867 8.336 1 91.56 75 PHE B CA 1
ATOM 1611 C C . PHE B 1 75 ? -8.648 12.898 7.914 1 91.56 75 PHE B C 1
ATOM 1613 O O . PHE B 1 75 ? -8.391 13.859 8.641 1 91.56 75 PHE B O 1
ATOM 1620 N N . LEU B 1 76 ? -8.125 12.656 6.797 1 92.19 76 LEU B N 1
ATOM 1621 C CA . LEU B 1 76 ? -7.094 13.539 6.254 1 92.19 76 LEU B CA 1
ATOM 1622 C C . LEU B 1 76 ? -7.625 14.961 6.105 1 92.19 76 LEU B C 1
ATOM 1624 O O . LEU B 1 76 ? -6.906 15.93 6.379 1 92.19 76 LEU B O 1
ATOM 1628 N N . ASP B 1 77 ? -8.836 15.086 5.672 1 88.38 77 ASP B N 1
ATOM 1629 C CA . ASP B 1 77 ? -9.414 16.406 5.449 1 88.38 77 ASP B CA 1
ATOM 1630 C C . ASP B 1 77 ? -9.383 17.25 6.727 1 88.38 77 ASP B C 1
ATOM 1632 O O . ASP B 1 77 ? -9.039 18.422 6.691 1 88.38 77 ASP B O 1
ATOM 1636 N N . GLU B 1 78 ? -9.75 16.641 7.758 1 90.81 78 GLU B N 1
ATOM 1637 C CA . GLU B 1 78 ? -9.695 17.328 9.047 1 90.81 78 GLU B CA 1
ATOM 1638 C C . GLU B 1 78 ? -8.258 17.703 9.414 1 90.81 78 GLU B C 1
ATOM 1640 O O . GLU B 1 78 ? -8.016 18.766 9.969 1 90.81 78 GLU B O 1
ATOM 1645 N N . MET B 1 79 ? -7.359 16.844 9.148 1 92.81 79 MET B N 1
ATOM 1646 C CA . MET B 1 79 ? -5.949 17.062 9.461 1 92.81 79 MET B CA 1
ATOM 1647 C C . MET B 1 79 ? -5.414 18.266 8.695 1 92.81 79 MET B C 1
ATOM 1649 O O . MET B 1 79 ? -4.711 19.109 9.258 1 92.81 79 MET B O 1
ATOM 1653 N N . VAL B 1 80 ? -5.73 18.344 7.48 1 91.12 80 VAL B N 1
ATOM 1654 C CA . VAL B 1 80 ? -5.277 19.453 6.637 1 91.12 80 VAL B CA 1
ATOM 1655 C C . VAL B 1 80 ? -5.863 20.766 7.148 1 91.12 80 VAL B C 1
ATOM 1657 O O . VAL B 1 80 ? -5.16 21.781 7.215 1 91.12 80 VAL B O 1
ATOM 1660 N N . GLN B 1 81 ? -7.125 20.734 7.484 1 90.62 81 GLN B N 1
ATOM 1661 C CA . GLN B 1 81 ? -7.766 21.938 8.023 1 90.62 81 GLN B CA 1
ATOM 1662 C C . GLN B 1 81 ? -7.102 22.375 9.328 1 90.62 81 GLN B C 1
ATOM 1664 O O . GLN B 1 81 ? -6.852 23.562 9.539 1 90.62 81 GLN B O 1
ATOM 1669 N N . MET B 1 82 ? -6.828 21.422 10.133 1 91.88 82 MET B N 1
ATOM 1670 C CA . MET B 1 82 ? -6.188 21.719 11.406 1 91.88 82 MET B CA 1
ATOM 1671 C C . MET B 1 82 ? -4.777 22.266 11.188 1 91.88 82 MET B C 1
ATOM 1673 O O . MET B 1 82 ? -4.332 23.156 11.906 1 91.88 82 MET B O 1
ATOM 1677 N N . ALA B 1 83 ? -4.102 21.672 10.258 1 92.06 83 ALA B N 1
ATOM 1678 C CA . ALA B 1 83 ? -2.762 22.156 9.938 1 92.06 83 ALA B CA 1
ATOM 1679 C C . ALA B 1 83 ? -2.805 23.609 9.445 1 92.06 83 ALA B C 1
ATOM 1681 O O . ALA B 1 83 ? -1.948 24.406 9.812 1 92.06 83 ALA B O 1
ATOM 1682 N N . ASP B 1 84 ? -3.738 23.922 8.695 1 88.94 84 ASP B N 1
ATOM 1683 C CA . ASP B 1 84 ? -3.891 25.281 8.188 1 88.94 84 ASP B CA 1
ATOM 1684 C C . ASP B 1 84 ? -4.176 26.266 9.328 1 88.94 84 ASP B C 1
ATOM 1686 O O . ASP B 1 84 ? -3.605 27.359 9.375 1 88.94 84 ASP B O 1
ATOM 1690 N N . LEU B 1 85 ? -5.035 25.875 10.18 1 88.38 85 LEU B N 1
ATOM 1691 C CA . LEU B 1 85 ? -5.359 26.688 11.344 1 88.38 85 LEU B CA 1
ATOM 1692 C C . LEU B 1 85 ? -4.133 26.891 12.234 1 88.38 85 LEU B C 1
ATOM 1694 O O . LEU B 1 85 ? -3.906 27.984 12.742 1 88.38 85 LEU B O 1
ATOM 1698 N N . TYR B 1 86 ? -3.457 25.875 12.422 1 90.31 86 TYR B N 1
ATOM 1699 C CA . TYR B 1 86 ? -2.225 25.938 13.195 1 90.31 86 TYR B CA 1
ATOM 1700 C C . TYR B 1 86 ? -1.262 26.969 12.602 1 90.31 86 TYR B C 1
ATOM 1702 O O . TYR B 1 86 ? -0.64 27.734 13.336 1 90.31 86 TYR B O 1
ATOM 1710 N N . GLN B 1 87 ? -1.051 26.906 11.32 1 87.25 87 GLN B N 1
ATOM 1711 C CA . GLN B 1 87 ? -0.138 27.828 10.641 1 87.25 87 GLN B CA 1
ATOM 1712 C C . GLN B 1 87 ? -0.613 29.266 10.766 1 87.25 87 GLN B C 1
ATOM 1714 O O . GLN B 1 87 ? 0.201 30.188 10.836 1 87.25 87 GLN B O 1
ATOM 1719 N N . GLU B 1 88 ? -1.874 29.5 10.773 1 84.56 88 GLU B N 1
ATOM 1720 C CA . GLU B 1 88 ? -2.441 30.844 10.945 1 84.56 88 GLU B CA 1
ATOM 1721 C C . GLU B 1 88 ? -2.104 31.406 12.32 1 84.56 88 GLU B C 1
ATOM 1723 O O . GLU B 1 88 ? -1.839 32.594 12.453 1 84.56 88 GLU B O 1
ATOM 1728 N N . THR B 1 89 ? -2.072 30.625 13.305 1 84.75 89 THR B N 1
ATOM 1729 C CA . THR B 1 89 ? -1.908 31.078 14.68 1 84.75 89 THR B CA 1
ATOM 1730 C C . THR B 1 89 ? -0.432 31.125 15.062 1 84.75 89 THR B C 1
ATOM 1732 O O . THR B 1 89 ? -0.051 31.844 15.992 1 84.75 89 THR B O 1
ATOM 1735 N N . HIS B 1 90 ? 0.443 30.453 14.555 1 78.06 90 HIS B N 1
ATOM 1736 C CA . HIS B 1 90 ? 1.85 30.344 14.922 1 78.06 90 HIS B CA 1
ATOM 1737 C C . HIS B 1 90 ? 2.74 31.047 13.898 1 78.06 90 HIS B C 1
ATOM 1739 O O . HIS B 1 90 ? 3.965 31.062 14.039 1 78.06 90 HIS B O 1
ATOM 1745 N N . THR B 1 91 ? 2.455 31.516 12.703 1 61.59 91 THR B N 1
ATOM 1746 C CA . THR B 1 91 ? 3.299 32.219 11.742 1 61.59 91 THR B CA 1
ATOM 1747 C C . THR B 1 91 ? 3.627 33.625 12.242 1 61.59 91 THR B C 1
ATOM 1749 O O . THR B 1 91 ? 4.18 34.438 11.5 1 61.59 91 THR B O 1
ATOM 1752 N N . GLU B 1 92 ? 3.49 34.125 13.477 1 52.41 92 GLU B N 1
ATOM 1753 C CA . GLU B 1 92 ? 4.195 35.406 13.656 1 52.41 92 GLU B CA 1
ATOM 1754 C C . GLU B 1 92 ? 5.656 35.281 13.234 1 52.41 92 GLU B C 1
ATOM 1756 O O . GLU B 1 92 ? 6.164 36.125 12.492 1 52.41 92 GLU B O 1
ATOM 1761 N N . THR B 1 93 ? 6.805 35.062 14.195 1 42.06 93 THR B N 1
ATOM 1762 C CA . THR B 1 93 ? 8.227 35.375 14.188 1 42.06 93 THR B CA 1
ATOM 1763 C C . THR B 1 93 ? 8.984 34.469 13.219 1 42.06 93 THR B C 1
ATOM 1765 O O . THR B 1 93 ? 10.203 34.562 13.102 1 42.06 93 THR B O 1
ATOM 1768 N N . THR B 1 94 ? 8.859 33.125 13.18 1 42.81 94 THR B N 1
ATOM 1769 C CA . THR B 1 94 ? 9.961 32.25 12.727 1 42.81 94 THR B CA 1
ATOM 1770 C C . THR B 1 94 ? 10.164 32.406 11.219 1 42.81 94 THR B C 1
ATOM 1772 O O . THR B 1 94 ? 9.242 32.156 10.438 1 42.81 94 THR B O 1
ATOM 1775 N N . ASP B 1 95 ? 11.312 33.062 10.703 1 38.38 95 ASP B N 1
ATOM 1776 C CA . ASP B 1 95 ? 12.086 33.031 9.469 1 38.38 95 ASP B CA 1
ATOM 1777 C C . ASP B 1 95 ? 11.992 31.641 8.812 1 38.38 95 ASP B C 1
ATOM 1779 O O . ASP B 1 95 ? 11.57 30.672 9.453 1 38.38 95 ASP B O 1
ATOM 1783 N N . LYS B 1 96 ? 13.305 31.125 7.934 1 35.38 96 LYS B N 1
ATOM 1784 C CA . LYS B 1 96 ? 13.852 30.391 6.805 1 35.38 96 LYS B CA 1
ATOM 1785 C C . LYS B 1 96 ? 13.906 28.891 7.102 1 35.38 96 LYS B C 1
ATOM 1787 O O . LYS B 1 96 ? 14.68 28.156 6.484 1 35.38 96 LYS B O 1
ATOM 1792 N N . SER B 1 97 ? 13.742 28.344 8.203 1 34.84 97 SER B N 1
ATOM 1793 C CA . SER B 1 97 ? 14.383 27.031 8.25 1 34.84 97 SER B CA 1
ATOM 1794 C C . SER B 1 97 ? 13.727 26.062 7.273 1 34.84 97 SER B C 1
ATOM 1796 O O . SER B 1 97 ? 12.5 25.922 7.258 1 34.84 97 SER B O 1
ATOM 1798 N N . LYS B 1 98 ? 14.461 25.891 6.051 1 35.12 98 LYS B N 1
ATOM 1799 C CA . LYS B 1 98 ? 14.477 24.922 4.953 1 35.12 98 LYS B CA 1
ATOM 1800 C C . LYS B 1 98 ? 14.172 23.516 5.449 1 35.12 98 LYS B C 1
ATOM 1802 O O . LYS B 1 98 ? 14.945 22.938 6.211 1 35.12 98 LYS B O 1
ATOM 1807 N N . VAL B 1 99 ? 13.102 23.203 5.754 1 32.34 99 VAL B N 1
ATOM 1808 C CA . VAL B 1 99 ? 12.711 21.828 6.102 1 32.34 99 VAL B CA 1
ATOM 1809 C C . VAL B 1 99 ? 13.266 20.859 5.062 1 32.34 99 VAL B C 1
ATOM 1811 O O . VAL B 1 99 ? 13.047 21.031 3.861 1 32.34 99 VAL B O 1
ATOM 1814 N N . ALA B 1 100 ? 14.422 20.281 5.387 1 28.23 100 ALA B N 1
ATOM 1815 C CA . ALA B 1 100 ? 15.016 19.141 4.695 1 28.23 100 ALA B CA 1
ATOM 1816 C C . ALA B 1 100 ? 13.969 18.062 4.402 1 28.23 100 ALA B C 1
ATOM 1818 O O . ALA B 1 100 ? 13.266 17.609 5.309 1 28.23 100 ALA B O 1
ATOM 1819 N N . ILE B 1 101 ? 13.297 18.188 3.326 1 30.83 101 ILE B N 1
ATOM 1820 C CA . ILE B 1 101 ? 12.484 17.078 2.807 1 30.83 101 ILE B CA 1
ATOM 1821 C C . ILE B 1 101 ? 13.219 15.766 3 1 30.83 101 ILE B C 1
ATOM 1823 O O . ILE B 1 101 ? 14.32 15.578 2.479 1 30.83 101 ILE B O 1
ATOM 1827 N N . HIS B 1 102 ? 13.352 15.242 4.199 1 30.98 102 HIS B N 1
ATOM 1828 C CA . HIS B 1 102 ? 13.797 13.852 4.211 1 30.98 102 HIS B CA 1
ATOM 1829 C C . HIS B 1 102 ? 13.062 13.031 3.152 1 30.98 102 HIS B C 1
ATOM 1831 O O . HIS B 1 102 ? 11.844 13.141 3.012 1 30.98 102 HIS B O 1
ATOM 1837 N N . GLY B 1 103 ? 13.75 12.844 2.068 1 27.41 103 GLY B N 1
ATOM 1838 C CA . GLY B 1 103 ? 13.445 12.008 0.918 1 27.41 103 GLY B CA 1
ATOM 1839 C C . GLY B 1 103 ? 12.797 10.688 1.295 1 27.41 103 GLY B C 1
ATOM 1840 O O . GLY B 1 103 ? 13.359 9.914 2.062 1 27.41 103 GLY B O 1
ATOM 1841 N N . LEU B 1 104 ? 11.492 10.648 1.487 1 29.45 104 LEU B N 1
ATOM 1842 C CA . LEU B 1 104 ? 10.719 9.414 1.607 1 29.45 104 LEU B CA 1
ATOM 1843 C C . LEU B 1 104 ? 11.281 8.328 0.693 1 29.45 104 LEU B C 1
ATOM 1845 O O . LEU B 1 104 ? 10.953 7.152 0.843 1 29.45 104 LEU B O 1
ATOM 1849 N N . VAL B 1 105 ? 11.641 8.852 -0.645 1 29.77 105 VAL B N 1
ATOM 1850 C CA . VAL B 1 105 ? 11.727 7.758 -1.601 1 29.77 105 VAL B CA 1
ATOM 1851 C C . VAL B 1 105 ? 12.992 6.938 -1.332 1 29.77 105 VAL B C 1
ATOM 1853 O O . VAL B 1 105 ? 14.102 7.406 -1.566 1 29.77 105 VAL B O 1
ATOM 1856 N N . GLY B 1 106 ? 13.172 6.316 -0.225 1 27.39 106 GLY B N 1
ATOM 1857 C CA . GLY B 1 106 ? 14.398 5.566 -0.003 1 27.39 106 GLY B CA 1
ATOM 1858 C C . GLY B 1 106 ? 15.031 5.066 -1.287 1 27.39 106 GLY B C 1
ATOM 1859 O O . GLY B 1 106 ? 15.922 5.715 -1.841 1 27.39 106 GLY B O 1
ATOM 1860 N N . ARG B 1 107 ? 15.031 3.479 -1.459 1 22.17 107 ARG B N 1
ATOM 1861 C CA . ARG B 1 107 ? 16.109 2.523 -1.683 1 22.17 107 ARG B CA 1
ATOM 1862 C C . ARG B 1 107 ? 16.562 2.541 -3.139 1 22.17 107 ARG B C 1
ATOM 1864 O O . ARG B 1 107 ? 15.75 2.396 -4.051 1 22.17 107 ARG B O 1
ATOM 1871 N N . ASN B 1 108 ? 17.734 3.082 -3.396 1 24.47 108 ASN B N 1
ATOM 1872 C CA . ASN B 1 108 ? 18.734 2.994 -4.461 1 24.47 108 ASN B CA 1
ATOM 1873 C C . ASN B 1 108 ? 18.922 1.554 -4.93 1 24.47 108 ASN B C 1
ATOM 1875 O O . ASN B 1 108 ? 19.375 0.701 -4.164 1 24.47 108 ASN B O 1
ATOM 1879 N N . LEU B 1 109 ? 18.047 0.788 -5.609 1 23.5 109 LEU B N 1
ATOM 1880 C CA . LEU B 1 109 ? 18.531 -0.396 -6.309 1 23.5 109 LEU B CA 1
ATOM 1881 C C . LEU B 1 109 ? 19.703 -0.048 -7.211 1 23.5 109 LEU B C 1
ATOM 1883 O O . LEU B 1 109 ? 19.516 0.503 -8.297 1 23.5 109 LEU B O 1
ATOM 1887 N N . GLN B 1 110 ? 20.703 0.547 -6.688 1 22.33 110 GLN B N 1
ATOM 1888 C CA . GLN B 1 110 ? 21.938 0.708 -7.445 1 22.33 110 GLN B CA 1
ATOM 1889 C C . GLN B 1 110 ? 22.531 -0.646 -7.832 1 22.33 110 GLN B C 1
ATOM 1891 O O . GLN B 1 110 ? 23.062 -1.359 -6.98 1 22.33 110 GLN B O 1
ATOM 1896 N N . CYS B 1 111 ? 21.906 -1.468 -8.742 1 19.36 111 CYS B N 1
ATOM 1897 C CA . CYS B 1 111 ? 22.656 -2.607 -9.266 1 19.36 111 CYS B CA 1
ATOM 1898 C C . CYS B 1 111 ? 23.953 -2.15 -9.938 1 19.36 111 CYS B C 1
ATOM 1900 O O . CYS B 1 111 ? 23.906 -1.394 -10.906 1 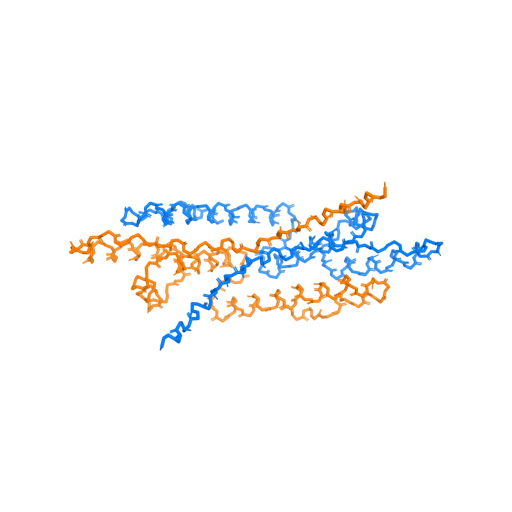19.36 111 CYS B O 1
ATOM 1902 N N . LYS B 1 112 ? 25.031 -1.878 -9.266 1 20.59 112 LYS B N 1
ATOM 1903 C CA . LYS B 1 112 ? 26.375 -1.666 -9.812 1 20.59 112 LYS B CA 1
ATOM 1904 C C . LYS B 1 112 ? 26.797 -2.838 -10.695 1 20.59 112 LYS B C 1
ATOM 1906 O O . LYS B 1 112 ? 26.844 -3.98 -10.234 1 20.59 112 LYS B O 1
ATOM 1911 N N . SER B 1 113 ? 26.469 -2.812 -12.031 1 18.64 113 SER B N 1
ATOM 1912 C CA . SER B 1 113 ? 27.094 -3.699 -13.008 1 18.64 113 SER B CA 1
ATOM 1913 C C . SER B 1 113 ? 28.609 -3.65 -12.914 1 18.64 113 SER B C 1
ATOM 1915 O O . SER B 1 113 ? 29.203 -2.568 -12.828 1 18.64 113 SER B O 1
ATOM 1917 N N . ASN B 1 114 ? 29.297 -4.652 -12.352 1 20.44 114 ASN B N 1
ATOM 1918 C CA . ASN B 1 114 ? 30.703 -5.051 -12.305 1 20.44 114 ASN B CA 1
ATOM 1919 C C . ASN B 1 114 ? 31.344 -5.008 -13.68 1 20.44 114 ASN B C 1
ATOM 1921 O O . ASN B 1 114 ? 30.812 -5.559 -14.641 1 20.44 114 ASN B O 1
ATOM 1925 N N . GLY B 1 115 ? 32.094 -3.977 -14.07 1 21.53 115 GLY B N 1
ATOM 1926 C CA . GLY B 1 115 ? 33.031 -3.783 -15.164 1 21.53 115 GLY B CA 1
ATOM 1927 C C . GLY B 1 115 ? 34.094 -4.863 -15.227 1 21.53 115 GLY B C 1
ATOM 1928 O O . GLY B 1 115 ? 34.844 -5.066 -14.266 1 21.53 115 GLY B O 1
ATOM 1929 N N . VAL B 1 116 ? 33.906 -6.023 -15.773 1 22.94 116 VAL B N 1
ATOM 1930 C CA . VAL B 1 116 ? 34.906 -7.023 -16.125 1 22.94 116 VAL B CA 1
ATOM 1931 C C . VAL B 1 116 ? 36 -6.379 -16.984 1 22.94 116 VAL B C 1
ATOM 1933 O O . VAL B 1 116 ? 35.75 -5.875 -18.078 1 22.94 116 VAL B O 1
ATOM 1936 N N . THR B 1 117 ? 36.906 -5.531 -16.422 1 20.75 117 THR B N 1
ATOM 1937 C CA . THR B 1 117 ? 38.125 -5.141 -17.109 1 20.75 117 THR B CA 1
ATOM 1938 C C . THR B 1 117 ? 39 -6.359 -17.391 1 20.75 117 THR B C 1
ATOM 1940 O O . THR B 1 117 ? 39.406 -7.074 -16.484 1 20.75 117 THR B O 1
ATOM 1943 N N . ALA B 1 118 ? 38.812 -7.09 -18.469 1 24.38 118 ALA B N 1
ATOM 1944 C CA . ALA B 1 118 ? 39.719 -8.047 -19.109 1 24.38 118 ALA B CA 1
ATOM 1945 C C . ALA B 1 118 ? 41.156 -7.496 -19.156 1 24.38 118 ALA B C 1
ATOM 1947 O O . ALA B 1 118 ? 41.375 -6.324 -19.484 1 24.38 118 ALA B O 1
ATOM 1948 N N . GLU B 1 119 ? 42.125 -8.289 -18.562 1 22.12 119 GLU B N 1
ATOM 1949 C CA . GLU B 1 119 ? 43.562 -8.43 -18.375 1 22.12 119 GLU B CA 1
ATOM 1950 C C . GLU B 1 119 ? 44.312 -8.352 -19.719 1 22.12 119 GLU B C 1
ATOM 1952 O O . GLU B 1 119 ? 43.906 -9 -20.688 1 22.12 119 GLU B O 1
ATOM 1957 N N . ARG B 1 120 ? 45 -7.316 -19.984 1 22.75 120 ARG B N 1
ATOM 1958 C CA . ARG B 1 120 ? 46.125 -6.988 -20.844 1 22.75 120 ARG B CA 1
ATOM 1959 C C . ARG B 1 120 ? 47.25 -7.992 -20.688 1 22.75 120 ARG B C 1
ATOM 1961 O O . ARG B 1 120 ? 47.875 -8.055 -19.625 1 22.75 120 ARG B O 1
ATOM 1968 N N . GLU B 1 121 ? 47.188 -9.359 -21.047 1 21.14 121 GLU B N 1
ATOM 1969 C CA . GLU B 1 121 ? 48.469 -9.773 -21.625 1 21.14 121 GLU B CA 1
ATOM 1970 C C . GLU B 1 121 ? 48.719 -9.086 -22.953 1 21.14 121 GLU B C 1
ATOM 1972 O O . GLU B 1 121 ? 47.781 -8.82 -23.719 1 21.14 121 GLU B O 1
#

Secondary structure (DSSP, 8-state):
----GGGG--TTS-HHHHHHHHHHHHHHHHHHHHHHHHT--SBHHHHHHHHHHHHHHHHS-HHHHHHHHHTT--SHHHHHHHHHHHHHHH-SS----------------------------/----GGGG--TTS-HHHHHHHHHHHHHHHHHHHHHHHHT--SBHHHHHHHHHHHHHHHHS-HHHHHHHHHTT--SHHHHHHHHHHHHHHH-SS----------S-----------------